Protein AF-A0A8E2EU71-F1 (afdb_monomer)

Mean predicted aligned error: 13.64 Å

pLDDT: mean 73.5, std 21.21, range [31.06, 97.75]

Foldseek 3Di:
DAPDPVLVVWDFDDPVPQFFWKKKKKDFCVVVLLVVLQCVLCVVFPKDDVPDPVVLPPPPDQFRIKIKIKRQLRTPVRWIKIKIDTGDVLVCVQVVCLLPDAARDDDIDMDTDPPDDPCRSCPPVDGIDIDTQGCPPPVNSNVVNVSNNRVNNSVNIHTPNDPDDPPPPPDPPPPPDPDDDDDDDDDDDDDDDDDDDDDDDDDD

Secondary structure (DSSP, 8-state):
-----HHHH-PBPPTTT--SPEEEEEEE-GGGHHHHHHHHGGGTS-EE-SS-GGGTT--SSSTTEEEEEEETT-BTT--EEEEEEESHHHHHHHHHTTTSSS---SS-EEEEESS--HHHHHTT--SSEEEEE-TTGGGGHHHHHHHHHHHHHHHTPEE---------------------------------------------

Nearest PDB structures (foldseek):
  9ij3-assembly1_A  TM=5.161E-01  e=8.025E+00  Mus musculus
  2wve-assembly1_B  TM=2.106E-01  e=2.391E+00  Helicobacter pylori 26695
  3aqo-assembly2_B  TM=1.587E-01  e=1.387E+00  Thermus thermophilus HB8
  3qk2-assembly1_A  TM=1.891E-01  e=4.380E+00  Betapolyomavirus macacae

Organism: NCBI:txid574774

Solvent-accessible surface area (backbone atoms only — not comparable to full-atom values): 12830 Å² total; per-residue (Å²): 128,82,84,63,60,63,70,81,70,57,43,69,51,54,72,89,77,58,79,66,54,33,38,40,37,42,35,67,44,74,89,41,52,54,61,49,55,59,52,54,54,39,78,81,44,61,62,47,53,88,79,50,68,77,66,79,64,54,78,77,86,57,47,44,39,34,35,37,42,37,32,63,47,38,23,73,86,50,41,25,34,36,39,39,30,58,21,63,71,50,43,49,55,43,60,73,34,33,80,46,96,61,50,56,79,75,76,63,50,71,41,68,35,85,90,46,55,72,64,67,57,54,61,85,73,83,88,55,50,78,42,75,39,38,61,77,47,83,83,15,44,46,33,51,27,52,52,46,20,51,52,52,51,56,74,63,58,39,70,61,70,83,75,74,76,74,79,74,85,72,76,82,79,77,76,87,74,95,80,76,90,77,78,88,76,90,86,89,90,78,88,81,89,79,89,82,90,83,89,81,85,88,83,133

Sequence (204 aa):
MPLMDLRAKLTPKEYKAFNEDIIFYSGADERFLLSYKMLSEFSTFRLLHPDRLSELADINDHGRQIVVLYLSKFFTDDTGFAVLVKGASNIAALTRNAYGTRPYKGKSFCTPCLNQDEHDLFEGERSDVLDYVCKSELGGARHKYFFETAVAAWSRVEVEESSSVERDEGNMDIDRDWGGTRRTKDILATENDQDATGGIVYES

Radius of gyration: 25.12 Å; Cα contacts (8 Å, |Δi|>4): 270; chains: 1; bounding box: 79×61×56 Å

Structure (mmCIF, N/CA/C/O backbone):
data_AF-A0A8E2EU71-F1
#
_entry.id   AF-A0A8E2EU71-F1
#
loop_
_atom_site.group_PDB
_atom_site.id
_atom_site.type_symbol
_atom_site.label_atom_id
_atom_site.label_alt_id
_atom_site.label_comp_id
_atom_site.label_asym_id
_atom_site.label_entity_id
_atom_site.label_seq_id
_atom_site.pdbx_PDB_ins_code
_atom_site.Cartn_x
_atom_site.Cartn_y
_atom_site.Cartn_z
_atom_site.occupancy
_atom_site.B_iso_or_equiv
_atom_site.auth_seq_id
_atom_site.auth_comp_id
_atom_site.auth_asym_id
_atom_site.auth_atom_id
_atom_site.pdbx_PDB_model_num
ATOM 1 N N . MET A 1 1 ? -16.426 9.954 -17.790 1.00 48.06 1 MET A N 1
ATOM 2 C CA . MET A 1 1 ? -16.636 10.788 -16.586 1.00 48.06 1 MET A CA 1
ATOM 3 C C . MET A 1 1 ? -15.579 11.877 -16.583 1.00 48.06 1 MET A C 1
ATOM 5 O O . MET A 1 1 ? -14.459 11.555 -16.959 1.00 48.06 1 MET A O 1
ATOM 9 N N . PRO A 1 2 ? -15.887 13.126 -16.198 1.00 48.31 2 PRO A N 1
ATOM 10 C CA . PRO A 1 2 ? -14.833 14.089 -15.898 1.00 48.31 2 PRO A CA 1
ATOM 11 C C . PRO A 1 2 ? -13.947 13.510 -14.786 1.00 48.31 2 PRO A C 1
ATOM 13 O O . PRO A 1 2 ? -14.479 12.924 -13.837 1.00 48.31 2 PRO A O 1
ATOM 16 N N . LEU A 1 3 ? -12.625 13.650 -14.929 1.00 51.78 3 LEU A N 1
ATOM 17 C CA . LEU A 1 3 ? -11.612 13.385 -13.901 1.00 51.78 3 LEU A CA 1
ATOM 18 C C . LEU A 1 3 ? -11.827 14.365 -12.733 1.00 51.78 3 LEU A C 1
ATOM 20 O O . LEU A 1 3 ? -11.062 15.291 -12.512 1.00 51.78 3 LEU A O 1
ATOM 24 N N . MET A 1 4 ? -12.949 14.224 -12.028 1.00 53.16 4 MET A N 1
ATOM 25 C CA . MET A 1 4 ? -13.148 14.863 -10.738 1.00 53.16 4 MET A CA 1
ATOM 26 C C . MET A 1 4 ? -12.120 14.270 -9.793 1.00 53.16 4 MET A C 1
ATOM 28 O O . MET A 1 4 ? -12.091 13.047 -9.653 1.00 53.16 4 MET A O 1
ATOM 32 N N . ASP A 1 5 ? -11.330 15.158 -9.194 1.00 68.56 5 ASP A N 1
ATOM 33 C CA . ASP A 1 5 ? -10.276 14.923 -8.213 1.00 68.56 5 ASP A CA 1
ATOM 34 C C . ASP A 1 5 ? -10.442 13.582 -7.473 1.00 68.56 5 ASP A C 1
ATOM 36 O O . ASP A 1 5 ? -11.199 13.451 -6.506 1.00 68.56 5 ASP A O 1
ATOM 40 N N . LEU A 1 6 ? -9.770 12.545 -7.988 1.00 71.62 6 LEU A N 1
ATOM 41 C CA . LEU A 1 6 ? -9.811 11.190 -7.432 1.00 71.62 6 LEU A CA 1
ATOM 42 C C . LEU A 1 6 ? -9.357 11.208 -5.966 1.00 71.62 6 LEU A C 1
ATOM 44 O O . LEU A 1 6 ? -9.864 10.444 -5.146 1.00 71.62 6 LEU A O 1
ATOM 48 N N . ARG A 1 7 ? -8.463 12.141 -5.621 1.00 72.62 7 ARG A N 1
ATOM 49 C CA . ARG A 1 7 ? -7.963 12.352 -4.265 1.00 72.62 7 ARG A CA 1
ATOM 50 C C . ARG A 1 7 ? -9.035 12.920 -3.339 1.00 72.62 7 ARG A C 1
ATOM 52 O O . ARG A 1 7 ? -9.066 12.548 -2.171 1.00 72.62 7 ARG A O 1
ATOM 59 N N . ALA A 1 8 ? -9.937 13.759 -3.848 1.00 75.44 8 ALA A N 1
ATOM 60 C CA . ALA A 1 8 ? -11.086 14.243 -3.083 1.00 75.44 8 ALA A CA 1
ATOM 61 C C . ALA A 1 8 ? -12.139 13.150 -2.832 1.00 75.44 8 ALA A C 1
ATOM 63 O O . ALA A 1 8 ? -12.879 13.228 -1.853 1.00 75.44 8 ALA A O 1
ATOM 64 N N . LYS A 1 9 ? -12.222 12.132 -3.700 1.00 83.75 9 LYS A N 1
ATOM 65 C CA . LYS A 1 9 ? -13.178 11.020 -3.554 1.00 83.75 9 LYS A CA 1
ATOM 66 C C . LYS A 1 9 ? -12.646 9.888 -2.678 1.00 83.75 9 LYS A C 1
ATOM 68 O O . LYS A 1 9 ? -13.385 9.359 -1.853 1.00 83.75 9 LYS A O 1
ATOM 73 N N . LEU A 1 10 ? -11.374 9.532 -2.842 1.00 90.31 10 LEU A N 1
ATOM 74 C CA . LEU A 1 10 ? -10.749 8.411 -2.148 1.00 90.31 10 LEU A CA 1
ATOM 75 C C . LEU A 1 10 ? -10.038 8.884 -0.878 1.00 90.31 10 LEU A C 1
ATOM 77 O O . LEU A 1 10 ? -8.859 9.250 -0.874 1.00 90.31 10 LEU A O 1
ATOM 81 N N . THR A 1 11 ? -10.778 8.852 0.229 1.00 94.44 11 THR A N 1
ATOM 82 C CA . THR A 1 11 ? -10.244 9.131 1.566 1.00 94.44 11 THR A CA 1
ATOM 83 C C . THR A 1 11 ? -9.921 7.813 2.272 1.00 94.44 11 THR A C 1
ATOM 85 O O . THR A 1 11 ? -10.815 6.974 2.404 1.00 94.44 11 THR A O 1
ATOM 88 N N . PRO A 1 12 ? -8.670 7.574 2.713 1.00 96.94 12 PRO A N 1
ATOM 89 C CA . PRO A 1 12 ? -8.352 6.402 3.521 1.00 96.94 12 PRO A CA 1
ATOM 90 C C . PRO A 1 12 ? -9.193 6.373 4.796 1.00 96.94 12 PRO A C 1
ATOM 92 O O . PRO A 1 12 ? -9.423 7.415 5.415 1.00 96.94 12 PRO A O 1
ATOM 95 N N . LYS A 1 13 ? -9.615 5.184 5.228 1.00 97.75 13 LYS A N 1
ATOM 96 C CA . LYS A 1 13 ? -10.247 5.018 6.543 1.00 97.75 13 LYS A CA 1
ATOM 97 C C . LYS A 1 13 ? -9.294 5.448 7.662 1.00 97.75 13 LYS A C 1
ATOM 99 O O . LYS A 1 13 ? -8.080 5.528 7.496 1.00 97.75 13 LYS A O 1
ATOM 104 N N . GLU A 1 14 ? -9.827 5.674 8.855 1.00 97.50 14 GLU A N 1
ATOM 105 C CA . GLU A 1 14 ? -8.980 5.726 10.044 1.00 97.50 14 GLU A CA 1
ATOM 106 C C . GLU A 1 14 ? -8.537 4.314 10.446 1.00 97.50 14 GLU A C 1
ATOM 108 O O . GLU A 1 14 ? -9.318 3.365 10.364 1.00 97.50 14 GLU A O 1
ATOM 113 N N . TYR A 1 15 ? -7.328 4.172 11.001 1.00 96.62 15 TYR A N 1
ATOM 114 C CA . TYR A 1 15 ? -6.815 2.868 11.451 1.00 96.62 15 TYR A CA 1
ATOM 115 C C . TYR A 1 15 ? -7.754 2.144 12.434 1.00 96.62 15 TYR A C 1
ATOM 117 O O . TYR A 1 15 ? -7.861 0.918 12.443 1.00 96.62 15 TYR A O 1
ATOM 125 N N . LYS A 1 16 ? -8.465 2.897 13.284 1.00 96.12 16 LYS A N 1
ATOM 126 C CA . LYS A 1 16 ? -9.435 2.319 14.225 1.00 96.12 16 LYS A CA 1
ATOM 127 C C . LYS A 1 16 ? -10.599 1.633 13.506 1.00 96.12 16 LYS A C 1
ATOM 129 O O . LYS A 1 16 ? -11.065 0.611 14.001 1.00 96.12 16 LYS A O 1
ATOM 134 N N . ALA A 1 17 ? -11.023 2.175 12.366 1.00 96.56 17 ALA A N 1
ATOM 135 C CA . ALA A 1 17 ? -12.107 1.650 11.543 1.00 96.56 17 ALA A CA 1
ATOM 136 C C . ALA A 1 17 ? -11.642 0.557 10.562 1.00 96.56 17 ALA A C 1
ATOM 138 O O . ALA A 1 17 ? -12.463 -0.226 10.094 1.00 96.56 17 ALA A O 1
ATOM 139 N N . PHE A 1 18 ? -10.342 0.481 10.268 1.00 96.81 18 PHE A N 1
ATOM 140 C CA . PHE A 1 18 ? -9.764 -0.558 9.419 1.00 96.81 18 PHE A CA 1
ATOM 141 C C . PHE A 1 18 ? -9.539 -1.860 10.211 1.00 96.81 18 PHE A C 1
ATOM 143 O O . PHE A 1 18 ? -8.753 -1.890 11.166 1.00 96.81 18 PHE A O 1
ATOM 150 N N . ASN A 1 19 ? -10.263 -2.920 9.841 1.00 95.50 19 ASN A N 1
ATOM 151 C CA . ASN A 1 19 ? -10.246 -4.231 10.510 1.00 95.50 19 ASN A CA 1
ATOM 152 C C . ASN A 1 19 ? -9.958 -5.402 9.560 1.00 95.50 19 ASN A C 1
ATOM 154 O O . ASN A 1 19 ? -9.968 -6.540 10.017 1.00 95.50 19 ASN A O 1
ATOM 158 N N . GLU A 1 20 ? -9.750 -5.127 8.276 1.00 96.62 20 GLU A N 1
ATOM 159 C CA . GLU A 1 20 ? -9.427 -6.155 7.289 1.00 96.62 20 GLU A CA 1
ATOM 160 C C . GLU A 1 20 ? -7.976 -6.609 7.472 1.00 96.62 20 GLU A C 1
ATOM 162 O O . GLU A 1 20 ? -7.131 -5.827 7.918 1.00 96.62 20 GLU A O 1
ATOM 167 N N . ASP A 1 21 ? -7.680 -7.856 7.116 1.00 96.69 21 ASP A N 1
ATOM 168 C CA . ASP A 1 21 ? -6.301 -8.333 7.099 1.00 96.69 21 ASP A CA 1
ATOM 169 C C . ASP A 1 21 ? -5.521 -7.658 5.965 1.00 96.69 21 ASP A C 1
ATOM 171 O O . ASP A 1 21 ? -6.053 -7.380 4.887 1.00 96.69 21 ASP A O 1
ATOM 175 N N . ILE A 1 22 ? -4.238 -7.387 6.211 1.00 96.94 22 ILE A N 1
ATOM 176 C CA . ILE A 1 22 ? -3.348 -6.848 5.181 1.00 96.94 22 ILE A CA 1
ATOM 177 C C . ILE A 1 22 ? -2.600 -8.007 4.554 1.00 96.94 22 ILE A C 1
ATOM 179 O O . ILE A 1 22 ? -1.869 -8.725 5.236 1.00 96.94 22 ILE A O 1
ATOM 183 N N . ILE A 1 23 ? -2.731 -8.142 3.245 1.00 95.25 23 ILE A N 1
ATOM 184 C CA . ILE A 1 23 ? -1.994 -9.146 2.496 1.00 95.25 23 ILE A CA 1
ATOM 185 C C . ILE A 1 23 ? -0.589 -8.623 2.272 1.00 95.25 23 ILE A C 1
ATOM 187 O O . ILE A 1 23 ? -0.385 -7.547 1.710 1.00 95.25 23 ILE A O 1
ATOM 191 N N . PHE A 1 24 ? 0.376 -9.399 2.733 1.00 94.56 24 PHE A N 1
ATOM 192 C CA . PHE A 1 24 ? 1.788 -9.182 2.522 1.00 94.56 24 PHE A CA 1
ATOM 193 C C . PHE A 1 24 ? 2.282 -10.263 1.568 1.00 94.56 24 PHE A C 1
ATOM 195 O O . PHE A 1 24 ? 2.512 -11.405 1.957 1.00 94.56 24 PHE A O 1
ATOM 202 N N . TYR A 1 25 ? 2.446 -9.894 0.309 1.00 93.19 25 TYR A N 1
ATOM 203 C CA . TYR A 1 25 ? 3.083 -10.736 -0.688 1.00 93.19 25 TYR A CA 1
ATOM 204 C C . TYR A 1 25 ? 4.564 -10.367 -0.774 1.00 93.19 25 TYR A C 1
ATOM 206 O O . TYR A 1 25 ? 4.904 -9.191 -0.895 1.00 93.19 25 TYR A O 1
ATOM 214 N N . SER A 1 26 ? 5.453 -11.355 -0.725 1.00 91.25 26 SER A N 1
ATOM 215 C CA . SER A 1 26 ? 6.886 -11.189 -0.973 1.00 91.25 26 SER A CA 1
ATOM 216 C C . SER A 1 26 ? 7.345 -12.246 -1.958 1.00 91.25 26 SER A C 1
ATOM 218 O O . SER A 1 26 ? 7.316 -13.438 -1.649 1.00 91.25 26 SER A O 1
ATOM 220 N N . GLY A 1 27 ? 7.836 -11.799 -3.105 1.00 89.19 27 GLY A N 1
ATOM 221 C CA . GLY A 1 27 ? 8.061 -12.682 -4.234 1.00 89.19 27 GLY A CA 1
ATOM 222 C C . GLY A 1 27 ? 8.988 -12.113 -5.287 1.00 89.19 27 GLY A C 1
ATOM 223 O O . GLY A 1 27 ? 9.533 -11.013 -5.137 1.00 89.19 27 GLY A O 1
ATOM 224 N N . ALA A 1 28 ? 9.174 -12.885 -6.348 1.00 84.94 28 ALA A N 1
ATOM 225 C CA . ALA A 1 28 ? 9.821 -12.411 -7.559 1.00 84.94 28 ALA A CA 1
ATOM 226 C C . ALA A 1 28 ? 8.748 -12.070 -8.597 1.00 84.94 28 ALA A C 1
ATOM 228 O O . ALA A 1 28 ? 7.954 -12.927 -8.955 1.00 84.94 28 ALA A O 1
ATOM 229 N N . ASP A 1 29 ? 8.762 -10.847 -9.127 1.00 79.69 29 ASP A N 1
ATOM 230 C CA . ASP A 1 29 ? 7.861 -10.436 -10.210 1.00 79.69 29 ASP A CA 1
ATOM 231 C C . ASP A 1 29 ? 8.367 -10.972 -11.556 1.00 79.69 29 ASP A C 1
ATOM 233 O O . ASP A 1 29 ? 8.919 -10.251 -12.402 1.00 79.69 29 ASP A O 1
ATOM 237 N N . GLU A 1 30 ? 8.295 -12.290 -11.722 1.00 73.50 30 GLU A N 1
ATOM 238 C CA . GLU A 1 30 ? 8.749 -12.943 -12.937 1.00 73.50 30 GLU A CA 1
ATOM 239 C C . GLU A 1 30 ? 7.888 -12.480 -14.115 1.00 73.50 30 GLU A C 1
ATOM 241 O O . GLU A 1 30 ? 6.684 -12.705 -14.169 1.00 73.50 30 GLU A O 1
ATOM 246 N N . ARG A 1 31 ? 8.531 -11.846 -15.107 1.00 74.25 31 ARG A N 1
ATOM 247 C CA . ARG A 1 31 ? 7.873 -11.244 -16.287 1.00 74.25 31 ARG A CA 1
ATOM 248 C C . ARG A 1 31 ? 7.049 -9.987 -15.979 1.00 74.25 31 ARG A C 1
ATOM 250 O O . ARG A 1 31 ? 6.304 -9.549 -16.853 1.00 74.25 31 ARG A O 1
ATOM 257 N N . PHE A 1 32 ? 7.244 -9.383 -14.806 1.00 76.62 32 PHE A N 1
ATOM 258 C CA . PHE A 1 32 ? 6.616 -8.124 -14.398 1.00 76.62 32 PHE A CA 1
ATOM 259 C C . PHE A 1 32 ? 5.079 -8.175 -14.344 1.00 76.62 32 PHE A C 1
ATOM 261 O O . PHE A 1 32 ? 4.436 -7.133 -14.458 1.00 76.62 32 PHE A O 1
ATOM 268 N N . LEU A 1 33 ? 4.471 -9.362 -14.220 1.00 81.38 33 LEU A N 1
ATOM 269 C CA . LEU A 1 33 ? 3.017 -9.534 -14.271 1.00 81.38 33 LEU A CA 1
ATOM 270 C C . LEU A 1 33 ? 2.313 -8.720 -13.186 1.00 81.38 33 LEU A C 1
ATOM 272 O O . LEU A 1 33 ? 1.351 -8.015 -13.496 1.00 81.38 33 LEU A O 1
ATOM 276 N N . LEU A 1 34 ? 2.811 -8.758 -11.950 1.00 82.56 34 LEU A N 1
ATOM 277 C CA . LEU A 1 34 ? 2.184 -8.060 -10.832 1.00 82.56 34 LEU A CA 1
ATOM 278 C C . LEU A 1 34 ? 2.345 -6.546 -10.978 1.00 82.56 34 LEU A C 1
ATOM 280 O O . LEU A 1 34 ? 1.376 -5.796 -10.836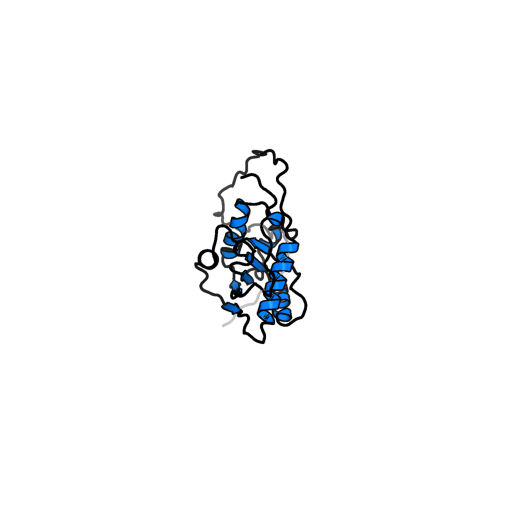 1.00 82.56 34 LEU A O 1
ATOM 284 N N . SER A 1 35 ? 3.541 -6.095 -11.370 1.00 80.81 35 SER A N 1
ATOM 285 C CA . SER A 1 35 ? 3.776 -4.694 -11.727 1.00 80.81 35 SER A CA 1
ATOM 286 C C . SER A 1 35 ? 2.840 -4.235 -12.848 1.00 80.81 35 SER A C 1
ATOM 288 O O . SER A 1 35 ? 2.237 -3.170 -12.735 1.00 80.81 35 SER A O 1
ATOM 290 N N . TYR A 1 36 ? 2.670 -5.026 -13.913 1.00 81.44 36 TYR A N 1
ATOM 291 C CA . TYR A 1 36 ? 1.785 -4.694 -15.032 1.00 81.44 36 TYR A CA 1
ATOM 292 C C . TYR A 1 36 ? 0.317 -4.632 -14.616 1.00 81.44 36 TYR A C 1
ATOM 294 O O . TYR A 1 36 ? -0.374 -3.698 -15.021 1.00 81.44 36 TYR A O 1
ATOM 302 N N . LYS A 1 37 ? -0.161 -5.579 -13.800 1.00 83.75 37 LYS A N 1
ATOM 303 C CA . LYS A 1 37 ? -1.532 -5.566 -13.274 1.00 83.75 37 LYS A CA 1
ATOM 304 C C . LYS A 1 37 ? -1.787 -4.292 -12.472 1.00 83.75 37 LYS A C 1
ATOM 306 O O . LYS A 1 37 ? -2.690 -3.537 -12.824 1.00 83.75 37 LYS A O 1
ATOM 311 N N . MET A 1 38 ? -0.916 -3.958 -11.519 1.00 83.19 38 MET A N 1
ATOM 312 C CA . MET A 1 38 ? -1.071 -2.722 -10.747 1.00 83.19 38 MET A CA 1
ATOM 313 C C . MET A 1 38 ? -0.953 -1.459 -11.616 1.00 83.19 38 MET A C 1
ATOM 315 O O . MET A 1 38 ? -1.651 -0.482 -11.377 1.00 83.19 38 MET A O 1
ATOM 319 N N . LEU A 1 39 ? -0.100 -1.461 -12.645 1.00 78.19 39 LEU A N 1
ATOM 320 C CA . LEU A 1 39 ? 0.006 -0.353 -13.601 1.00 78.19 39 LEU A CA 1
ATOM 321 C C . LEU A 1 39 ? -1.220 -0.216 -14.502 1.00 78.19 39 LEU A C 1
ATOM 323 O O . LEU A 1 39 ? -1.532 0.889 -14.944 1.00 78.19 39 LEU A O 1
ATOM 327 N N . SER A 1 40 ? -1.925 -1.310 -14.782 1.00 76.56 40 SER A N 1
ATOM 328 C CA . SER A 1 40 ? -3.108 -1.283 -15.641 1.00 76.56 40 SER A CA 1
ATOM 329 C C . SER A 1 40 ? -4.242 -0.439 -15.048 1.00 76.56 40 SER A C 1
ATOM 331 O O . SER A 1 40 ? -4.977 0.194 -15.808 1.00 76.56 40 SER A O 1
ATOM 333 N N . GLU A 1 41 ? -4.300 -0.295 -13.720 1.00 73.69 41 GLU A N 1
ATOM 334 C CA . GLU A 1 41 ? -5.227 0.615 -13.029 1.00 73.69 41 GLU A CA 1
ATOM 335 C C . GLU A 1 41 ? -5.063 2.083 -13.492 1.00 73.69 41 GLU A C 1
ATOM 337 O O . GLU A 1 41 ? -6.030 2.846 -13.559 1.00 73.69 41 GLU A O 1
ATOM 342 N N . PHE A 1 42 ? -3.863 2.467 -13.945 1.00 65.44 42 PHE A N 1
ATOM 343 C CA . PHE A 1 42 ? -3.510 3.824 -14.386 1.00 65.44 42 PHE A CA 1
ATOM 344 C C . PHE A 1 42 ? -3.900 4.105 -15.833 1.00 65.44 42 PHE A C 1
ATOM 346 O O . PHE A 1 42 ? -3.923 5.261 -16.255 1.00 65.44 42 PHE A O 1
ATOM 353 N N . SER A 1 43 ? -4.257 3.076 -16.609 1.00 59.78 43 SER A N 1
ATOM 354 C CA . SER A 1 43 ? -4.896 3.309 -17.910 1.00 59.78 43 SER A CA 1
ATOM 355 C C . SER A 1 43 ? -6.210 4.089 -17.752 1.00 59.78 43 SER A C 1
ATOM 357 O O . SER A 1 43 ? -6.617 4.813 -18.661 1.00 59.78 43 SER A O 1
ATOM 359 N N . THR A 1 44 ? -6.817 4.015 -16.561 1.00 56.84 44 THR A N 1
ATOM 360 C CA . THR A 1 44 ? -8.030 4.745 -16.190 1.00 56.84 44 THR A CA 1
ATOM 361 C C . THR A 1 44 ? -7.726 6.143 -15.623 1.00 56.84 44 THR A C 1
ATOM 363 O O . THR A 1 44 ? -8.521 7.063 -15.821 1.00 56.84 44 THR A O 1
ATOM 366 N N . PHE A 1 45 ? -6.572 6.340 -14.964 1.00 60.25 45 PHE A N 1
ATOM 367 C CA . PHE A 1 45 ? -6.164 7.603 -14.328 1.00 60.25 45 PHE A CA 1
ATOM 368 C C . PHE A 1 45 ? -4.645 7.818 -14.408 1.00 60.25 45 PHE A C 1
ATOM 370 O O . PHE A 1 45 ? -3.868 6.998 -13.924 1.00 60.25 45 PHE A O 1
ATOM 377 N N . ARG A 1 46 ? -4.199 8.966 -14.935 1.00 56.25 46 ARG A N 1
ATOM 378 C CA . ARG A 1 46 ? -2.779 9.341 -14.886 1.00 56.25 46 ARG A CA 1
ATOM 379 C C . ARG A 1 46 ? -2.415 9.817 -13.481 1.00 56.25 46 ARG A C 1
ATOM 381 O O . ARG A 1 46 ? -2.537 10.994 -13.152 1.00 56.25 46 ARG A O 1
ATOM 388 N N . LEU A 1 47 ? -1.985 8.892 -12.634 1.00 59.69 47 LEU A N 1
ATOM 389 C CA . LEU A 1 47 ? -1.301 9.256 -11.400 1.00 59.69 47 LEU A CA 1
ATOM 390 C C . LEU A 1 47 ? 0.171 9.532 -11.735 1.00 59.69 47 LEU A C 1
ATOM 392 O O . LEU A 1 47 ? 0.856 8.724 -12.369 1.00 59.69 47 LEU A O 1
ATOM 396 N N . LEU A 1 48 ? 0.655 10.688 -11.309 1.00 57.94 48 LEU A N 1
ATOM 397 C CA . LEU A 1 48 ? 2.057 11.052 -11.363 1.00 57.94 48 LEU A CA 1
ATOM 398 C C . LEU A 1 48 ? 2.721 10.465 -10.118 1.00 57.94 48 LEU A C 1
ATOM 400 O O . LEU A 1 48 ? 2.594 10.981 -9.007 1.00 57.94 48 LEU A O 1
ATOM 404 N N . HIS A 1 49 ? 3.433 9.354 -10.296 1.00 59.97 49 HIS A N 1
ATOM 405 C CA . HIS A 1 49 ? 4.403 8.939 -9.294 1.00 59.97 49 HIS A CA 1
ATOM 406 C C . HIS A 1 49 ? 5.678 9.767 -9.477 1.00 59.97 49 HIS A C 1
ATOM 408 O O . HIS A 1 49 ? 6.265 9.725 -10.564 1.00 59.97 49 HIS A O 1
ATOM 414 N N . PRO A 1 50 ? 6.134 10.496 -8.441 1.00 49.97 50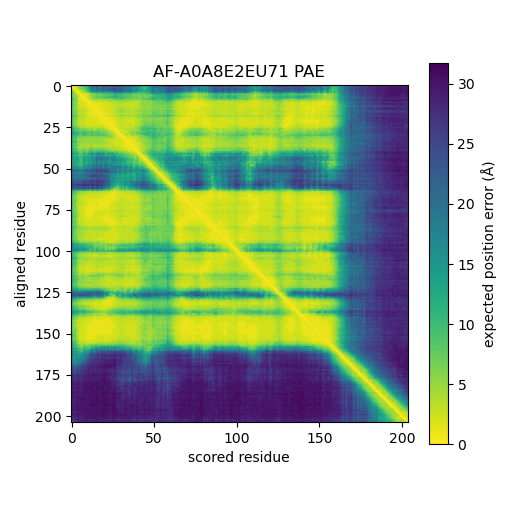 PRO A N 1
ATOM 415 C CA . PRO A 1 50 ? 7.393 11.237 -8.513 1.00 49.97 50 PRO A CA 1
ATOM 416 C C . PRO A 1 50 ? 8.588 10.306 -8.795 1.00 49.97 50 PRO A C 1
ATOM 418 O O . PRO A 1 50 ? 9.534 10.700 -9.475 1.00 49.97 50 PRO A O 1
ATOM 421 N N . ASP A 1 51 ? 8.498 9.042 -8.373 1.00 53.44 51 ASP A N 1
ATOM 422 C CA . ASP A 1 51 ? 9.428 7.968 -8.722 1.00 53.44 51 ASP A CA 1
ATOM 423 C C . ASP A 1 51 ? 8.967 7.293 -10.031 1.00 53.44 51 ASP A C 1
ATOM 425 O O . ASP A 1 51 ? 8.277 6.272 -10.028 1.00 53.44 51 ASP A O 1
ATOM 429 N N . ARG A 1 52 ? 9.263 7.925 -11.173 1.00 54.00 52 ARG A N 1
ATOM 430 C CA . ARG A 1 52 ? 8.798 7.481 -12.498 1.00 54.00 52 ARG A CA 1
ATOM 431 C C . ARG A 1 52 ? 9.147 6.014 -12.800 1.00 54.00 52 ARG A C 1
ATOM 433 O O . ARG A 1 52 ? 10.262 5.545 -12.584 1.00 54.00 52 ARG A O 1
ATOM 440 N N . LEU A 1 53 ? 8.194 5.361 -13.464 1.00 49.94 53 LEU A N 1
ATOM 441 C CA . LEU A 1 53 ? 8.227 4.048 -14.130 1.00 49.94 53 LEU A CA 1
ATOM 442 C C . LEU A 1 53 ? 9.540 3.633 -14.818 1.00 49.94 53 LEU A C 1
ATOM 444 O O . LEU A 1 53 ? 9.810 2.440 -14.928 1.00 49.94 53 LEU A O 1
ATOM 448 N N . SER A 1 54 ? 10.374 4.579 -15.255 1.00 50.03 54 SER A N 1
ATOM 449 C CA . SER A 1 54 ? 11.688 4.302 -15.847 1.00 50.03 54 SER A CA 1
ATOM 450 C C . SER A 1 54 ? 12.637 3.539 -14.912 1.00 50.03 54 SER A C 1
ATOM 452 O O . SER A 1 54 ? 13.512 2.834 -15.399 1.00 50.03 54 SER A O 1
ATOM 454 N N . GLU A 1 55 ? 12.449 3.612 -13.589 1.00 51.12 55 GLU A N 1
ATOM 455 C CA . GLU A 1 55 ? 13.228 2.825 -12.616 1.00 51.12 55 GLU A CA 1
ATOM 456 C C . GLU A 1 55 ? 12.629 1.426 -12.337 1.00 51.12 55 GLU A C 1
ATOM 458 O O . GLU A 1 55 ? 13.326 0.508 -11.893 1.00 51.12 55 GLU A O 1
ATOM 463 N N . LEU A 1 56 ? 11.346 1.196 -12.654 1.00 51.06 56 LEU A N 1
ATOM 464 C CA . LEU A 1 56 ? 10.760 -0.153 -12.633 1.00 51.06 56 LEU A CA 1
ATOM 465 C C . LEU A 1 56 ? 11.321 -1.029 -13.765 1.00 51.06 56 LEU A C 1
ATOM 467 O O . LEU A 1 56 ? 11.308 -2.252 -13.640 1.00 51.06 56 LEU A O 1
ATOM 471 N N . ALA A 1 57 ? 11.889 -0.419 -14.806 1.00 48.09 57 ALA A N 1
ATOM 472 C CA . ALA A 1 57 ? 12.543 -1.095 -15.921 1.00 48.09 57 ALA A CA 1
ATOM 473 C C . ALA A 1 57 ? 14.032 -1.408 -15.681 1.00 48.09 57 ALA A C 1
ATOM 475 O O . ALA A 1 57 ? 14.712 -1.802 -16.622 1.00 48.09 57 ALA A O 1
ATOM 476 N N . ASP A 1 58 ? 14.565 -1.234 -14.465 1.00 51.44 58 ASP A N 1
ATOM 477 C CA . ASP A 1 58 ? 15.973 -1.553 -14.206 1.00 51.44 58 ASP A CA 1
ATOM 478 C C . ASP A 1 58 ? 16.206 -3.075 -14.346 1.00 51.44 58 ASP A C 1
ATOM 480 O O . ASP A 1 58 ? 15.754 -3.879 -13.521 1.00 51.44 58 ASP A O 1
ATOM 484 N N . ILE A 1 59 ? 16.825 -3.449 -15.473 1.00 48.84 59 ILE A N 1
ATOM 485 C CA . ILE A 1 59 ? 16.975 -4.810 -16.027 1.00 48.84 59 ILE A CA 1
ATOM 486 C C . ILE A 1 59 ? 18.085 -5.607 -15.319 1.00 48.84 59 ILE A C 1
ATOM 488 O O . ILE A 1 59 ? 18.134 -6.832 -15.438 1.00 48.84 59 ILE A O 1
ATOM 492 N N . ASN A 1 60 ? 18.942 -4.953 -14.528 1.00 49.75 60 ASN A N 1
ATOM 493 C CA . ASN A 1 60 ? 20.051 -5.611 -13.836 1.00 49.75 60 ASN A CA 1
ATOM 494 C C . ASN A 1 60 ? 19.594 -6.328 -12.545 1.00 49.75 60 ASN A C 1
ATOM 496 O O . ASN A 1 60 ? 19.691 -5.825 -11.428 1.00 49.75 60 ASN A O 1
ATOM 500 N N . ASP A 1 61 ? 19.055 -7.529 -12.758 1.00 47.66 61 ASP A N 1
ATOM 501 C CA . ASP A 1 61 ? 19.237 -8.810 -12.044 1.00 47.66 61 ASP A CA 1
ATOM 502 C C . ASP A 1 61 ? 18.984 -8.955 -10.524 1.00 47.66 61 ASP A C 1
ATOM 504 O O . ASP A 1 61 ? 18.865 -10.074 -10.028 1.00 47.66 61 ASP A O 1
ATOM 508 N N . HIS A 1 62 ? 18.789 -7.879 -9.759 1.00 49.00 62 HIS A N 1
ATOM 509 C CA . HIS A 1 62 ? 18.342 -7.936 -8.348 1.00 49.00 62 HIS A CA 1
ATOM 510 C C . HIS A 1 62 ? 17.029 -7.178 -8.096 1.00 49.00 62 HIS A C 1
ATOM 512 O O . HIS A 1 62 ? 16.499 -7.170 -6.984 1.00 49.00 62 HIS A O 1
ATOM 518 N N . GLY A 1 63 ? 16.471 -6.566 -9.144 1.00 55.53 63 GLY A N 1
ATOM 519 C CA . GLY A 1 63 ? 15.220 -5.813 -9.093 1.00 55.53 63 GLY A CA 1
ATOM 520 C C . GLY A 1 63 ? 13.950 -6.666 -9.136 1.00 55.53 63 GLY A C 1
ATOM 521 O O . GLY A 1 63 ? 12.875 -6.117 -8.954 1.00 55.53 63 GLY A O 1
ATOM 522 N N . ARG A 1 64 ? 14.024 -7.982 -9.371 1.00 72.44 64 ARG A N 1
ATOM 523 C CA . ARG A 1 64 ? 12.809 -8.815 -9.477 1.00 72.44 64 ARG A CA 1
ATOM 524 C C . ARG A 1 64 ? 12.128 -9.053 -8.139 1.00 72.44 64 ARG A C 1
ATOM 526 O O . ARG A 1 64 ? 10.936 -9.323 -8.125 1.00 72.44 64 ARG A O 1
ATOM 533 N N . GLN A 1 65 ? 12.864 -8.949 -7.033 1.00 85.56 65 GLN A N 1
ATOM 534 C CA . GLN A 1 65 ? 12.255 -9.099 -5.724 1.00 85.56 65 GLN A CA 1
ATOM 535 C C . GLN A 1 65 ? 11.348 -7.903 -5.442 1.00 85.56 65 GLN A C 1
ATOM 537 O O . GLN A 1 65 ? 11.790 -6.745 -5.465 1.00 85.56 65 GLN A O 1
ATOM 542 N N . ILE A 1 66 ? 10.095 -8.212 -5.148 1.00 88.62 66 ILE A N 1
ATOM 543 C CA . ILE A 1 66 ? 9.066 -7.250 -4.801 1.00 88.62 66 ILE A CA 1
ATOM 544 C C . ILE A 1 66 ? 8.381 -7.653 -3.501 1.00 88.62 66 ILE A C 1
ATOM 546 O O . ILE A 1 66 ? 8.338 -8.822 -3.116 1.00 88.62 66 ILE A O 1
ATOM 550 N N . VAL A 1 67 ? 7.832 -6.651 -2.832 1.00 92.69 67 VAL A N 1
ATOM 551 C CA . VAL A 1 67 ? 6.808 -6.824 -1.811 1.00 92.69 67 VAL A CA 1
ATOM 552 C C . VAL A 1 67 ? 5.572 -6.072 -2.261 1.00 92.69 67 VAL A C 1
ATOM 554 O O . VAL A 1 67 ? 5.686 -4.915 -2.665 1.00 92.69 67 VAL A O 1
ATOM 557 N N . VAL A 1 68 ? 4.407 -6.702 -2.155 1.00 92.94 68 VAL A N 1
ATOM 558 C CA . VAL A 1 68 ? 3.117 -6.040 -2.341 1.00 92.94 68 VAL A CA 1
ATOM 559 C C . VAL A 1 68 ? 2.339 -6.092 -1.039 1.00 92.94 68 VAL A C 1
ATOM 561 O O . VAL A 1 68 ? 2.137 -7.155 -0.459 1.00 92.94 68 VAL A O 1
ATOM 564 N N . LEU A 1 69 ? 1.923 -4.918 -0.578 1.00 95.88 69 LEU A N 1
ATOM 565 C CA . LEU A 1 69 ? 0.930 -4.764 0.471 1.00 95.88 69 LEU A CA 1
ATOM 566 C C . LEU A 1 69 ? -0.411 -4.541 -0.209 1.00 95.88 69 LEU A C 1
ATOM 568 O O . LEU A 1 69 ? -0.556 -3.544 -0.914 1.00 95.88 69 LEU A O 1
ATOM 572 N N . TYR A 1 70 ? -1.378 -5.421 0.012 1.00 96.12 70 TYR A N 1
ATOM 573 C CA . TYR A 1 70 ? -2.748 -5.214 -0.440 1.00 96.12 70 TYR A CA 1
ATOM 574 C C . TYR A 1 70 ? -3.675 -5.052 0.764 1.00 96.12 70 TYR A C 1
ATOM 576 O O . TYR A 1 70 ? -3.685 -5.867 1.687 1.00 96.12 70 TYR A O 1
ATOM 584 N N . LEU A 1 71 ? -4.419 -3.949 0.764 1.00 97.50 71 LEU A N 1
ATOM 585 C CA . LEU A 1 71 ? -5.346 -3.555 1.812 1.00 97.50 71 LEU A CA 1
ATOM 586 C C . LEU A 1 71 ? -6.746 -3.526 1.203 1.00 97.50 71 LEU A C 1
ATOM 588 O O . LEU A 1 71 ? -7.107 -2.578 0.498 1.00 97.50 71 LEU A O 1
ATOM 592 N N . SER A 1 72 ? -7.537 -4.565 1.467 1.00 96.56 72 SER A N 1
ATOM 593 C CA . SER A 1 72 ? -8.931 -4.602 1.030 1.00 96.56 72 SER A CA 1
ATOM 594 C C . SER A 1 72 ? -9.732 -3.523 1.763 1.00 96.56 72 SER A C 1
ATOM 596 O O . SER A 1 72 ? -9.480 -3.220 2.930 1.00 96.56 72 SER A O 1
ATOM 598 N N . LYS A 1 73 ? -10.679 -2.886 1.068 1.00 96.44 73 LYS A N 1
ATOM 599 C CA . LYS A 1 73 ? -11.545 -1.837 1.634 1.00 96.44 73 LYS A CA 1
ATOM 600 C C . LYS A 1 73 ? -10.799 -0.740 2.401 1.00 96.44 73 LYS A C 1
ATOM 602 O O . LYS A 1 73 ? -11.251 -0.289 3.458 1.00 96.44 73 LYS A O 1
ATOM 607 N N . PHE A 1 74 ? -9.646 -0.326 1.887 1.00 97.25 74 PHE A N 1
ATOM 608 C CA . PHE A 1 74 ? -8.782 0.681 2.494 1.00 97.25 74 PHE A CA 1
ATOM 609 C C . PHE A 1 74 ? -9.437 2.067 2.560 1.00 97.25 74 PHE A C 1
ATOM 611 O O . PHE A 1 74 ? -9.305 2.778 3.562 1.00 97.25 74 PHE A O 1
ATOM 618 N N . PHE A 1 75 ? -10.159 2.444 1.508 1.00 96.88 75 PHE A N 1
ATOM 619 C CA . PHE A 1 75 ? -10.838 3.732 1.408 1.00 96.88 75 PHE A CA 1
ATOM 620 C C . PHE A 1 75 ? -12.238 3.700 2.032 1.00 96.88 75 PHE A C 1
ATOM 622 O O . PHE A 1 75 ? -12.807 2.640 2.294 1.00 96.88 75 PHE A O 1
ATOM 629 N N . THR A 1 76 ? -12.801 4.878 2.309 1.00 96.38 76 THR A N 1
ATOM 630 C CA . THR A 1 76 ? -14.136 5.040 2.917 1.00 96.38 76 THR A CA 1
ATOM 631 C C . THR A 1 76 ? -15.282 4.494 2.069 1.00 96.38 76 THR A C 1
ATOM 633 O O . THR A 1 76 ? -16.348 4.229 2.613 1.00 96.38 76 THR A O 1
ATOM 636 N N . ASP A 1 77 ? -15.075 4.340 0.764 1.00 94.81 77 ASP A N 1
ATOM 637 C CA . ASP A 1 77 ? -16.014 3.742 -0.190 1.00 94.81 77 ASP A CA 1
ATOM 638 C C . ASP A 1 77 ? -15.785 2.233 -0.393 1.00 94.81 77 ASP A C 1
ATOM 640 O O . ASP A 1 77 ? -16.330 1.649 -1.323 1.00 94.81 77 ASP A O 1
ATOM 644 N N . ASP A 1 78 ? -14.974 1.613 0.468 1.00 95.31 78 ASP A N 1
ATOM 645 C CA . ASP A 1 78 ? -14.566 0.209 0.401 1.00 95.31 78 ASP A CA 1
ATOM 646 C C . ASP A 1 78 ? -13.691 -0.163 -0.811 1.00 95.31 78 ASP A C 1
ATOM 648 O O . ASP A 1 78 ? -13.413 -1.344 -1.027 1.00 95.31 78 ASP A O 1
ATOM 652 N N . THR A 1 79 ? -13.145 0.820 -1.534 1.00 94.31 79 THR A N 1
ATOM 653 C CA . THR A 1 79 ? -12.119 0.575 -2.557 1.00 94.31 79 THR A CA 1
ATOM 654 C C . THR A 1 79 ? -10.832 0.022 -1.922 1.00 94.31 79 THR A C 1
ATOM 656 O O . THR A 1 79 ? -10.397 0.472 -0.852 1.00 94.31 79 THR A O 1
ATOM 659 N N . GLY A 1 80 ? -10.213 -0.970 -2.572 1.00 95.00 80 GLY A N 1
ATOM 660 C CA . GLY A 1 80 ? -8.933 -1.556 -2.163 1.00 95.00 80 GLY A CA 1
ATOM 661 C C . GLY A 1 80 ? -7.732 -0.667 -2.497 1.00 95.00 80 GLY A C 1
ATOM 662 O O . GLY A 1 80 ? -7.825 0.275 -3.286 1.00 95.00 80 GLY A O 1
ATOM 663 N N . PHE A 1 81 ? -6.580 -0.960 -1.900 1.00 95.38 81 PHE A N 1
ATOM 664 C CA . PHE A 1 81 ? -5.343 -0.237 -2.181 1.00 95.38 81 PHE A CA 1
ATOM 665 C C . PHE A 1 81 ? -4.137 -1.164 -2.148 1.00 95.38 81 PHE A C 1
ATOM 667 O O . PHE A 1 81 ? -3.984 -1.958 -1.219 1.00 95.38 81 PHE A O 1
ATOM 674 N N . ALA A 1 82 ? -3.259 -1.021 -3.135 1.00 93.94 82 ALA A N 1
ATOM 675 C CA . ALA A 1 82 ? -2.046 -1.810 -3.255 1.00 93.94 82 ALA A CA 1
ATOM 676 C C . ALA A 1 82 ? -0.799 -0.920 -3.228 1.00 93.94 82 ALA A C 1
ATOM 678 O O . ALA A 1 82 ? -0.755 0.133 -3.865 1.00 93.94 82 ALA A O 1
ATOM 679 N N . VAL A 1 83 ? 0.237 -1.362 -2.515 1.00 93.75 83 VAL A N 1
ATOM 680 C CA . VAL A 1 83 ? 1.562 -0.730 -2.464 1.00 93.75 83 VAL A CA 1
ATOM 681 C C . VAL A 1 83 ? 2.614 -1.754 -2.855 1.00 93.75 83 VAL A C 1
ATOM 683 O O . VAL A 1 83 ? 2.785 -2.752 -2.167 1.00 93.75 83 VAL A O 1
ATOM 686 N N . LEU A 1 84 ? 3.358 -1.479 -3.919 1.00 91.25 84 LEU A N 1
ATOM 687 C CA . LEU A 1 84 ? 4.474 -2.279 -4.400 1.00 91.25 84 LEU A CA 1
ATOM 688 C C . LEU A 1 84 ? 5.801 -1.621 -4.025 1.00 91.25 84 LEU A C 1
ATOM 690 O O . LEU A 1 84 ? 6.060 -0.451 -4.312 1.00 91.25 84 LEU A O 1
ATOM 694 N N . VAL A 1 85 ? 6.674 -2.403 -3.404 1.00 90.25 85 VAL A N 1
ATOM 695 C CA . VAL A 1 85 ? 8.035 -2.022 -3.039 1.00 90.25 85 VAL A CA 1
ATOM 696 C C . VAL A 1 85 ? 8.999 -2.943 -3.770 1.00 90.25 85 VAL A C 1
ATOM 698 O O . VAL A 1 85 ? 8.959 -4.156 -3.592 1.00 90.25 85 VAL A O 1
ATOM 701 N N . LYS A 1 86 ? 9.882 -2.363 -4.583 1.00 85.88 86 LYS A N 1
ATOM 702 C CA . LYS A 1 86 ? 10.840 -3.101 -5.413 1.00 85.88 86 LYS A CA 1
ATOM 703 C C . LYS A 1 86 ? 12.262 -2.969 -4.872 1.00 85.88 86 LYS A C 1
ATOM 705 O O . LYS A 1 86 ? 12.688 -1.880 -4.474 1.00 85.88 86 LYS A O 1
ATOM 710 N N . GLY A 1 87 ? 13.013 -4.066 -4.939 1.00 84.25 87 GLY A N 1
ATOM 711 C CA . GLY A 1 87 ? 14.450 -4.102 -4.678 1.00 84.25 87 GLY A CA 1
ATOM 712 C C . GLY A 1 87 ? 14.809 -4.389 -3.220 1.00 84.25 87 GLY A C 1
ATOM 713 O O . GLY A 1 87 ? 14.201 -3.874 -2.280 1.00 84.25 87 GLY A O 1
ATOM 714 N N . ALA A 1 88 ? 15.855 -5.195 -3.036 1.00 86.38 88 ALA A N 1
ATOM 715 C CA . ALA A 1 88 ? 16.249 -5.735 -1.736 1.00 86.38 88 ALA A CA 1
ATOM 716 C C . ALA A 1 88 ? 16.509 -4.661 -0.662 1.00 86.38 88 ALA A C 1
ATOM 718 O O . 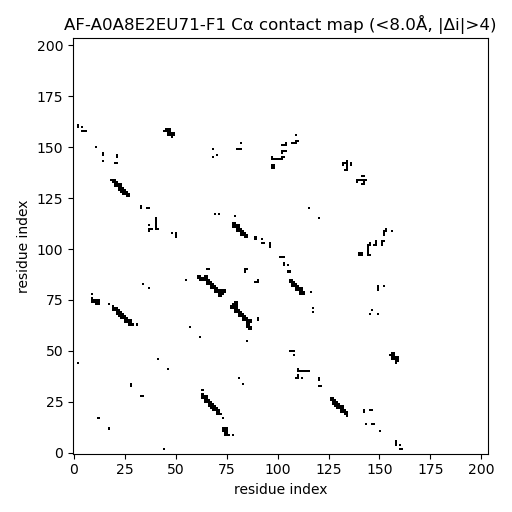ALA A 1 88 ? 16.139 -4.847 0.494 1.00 86.38 88 ALA A O 1
ATOM 719 N N . SER A 1 89 ? 17.104 -3.517 -1.022 1.00 87.12 89 SER A N 1
ATOM 720 C CA . SER A 1 89 ? 17.376 -2.422 -0.077 1.00 87.12 89 SER A CA 1
ATOM 721 C C . SER A 1 89 ? 16.091 -1.789 0.470 1.00 87.12 89 SER A C 1
ATOM 723 O O . SER A 1 89 ? 15.974 -1.559 1.675 1.00 87.12 89 SER A O 1
ATOM 725 N N . ASN A 1 90 ? 15.107 -1.556 -0.400 1.00 88.50 90 ASN A N 1
ATOM 726 C CA . ASN A 1 90 ? 13.805 -1.007 -0.037 1.00 88.50 90 ASN A CA 1
ATOM 727 C C . ASN A 1 90 ? 12.982 -2.012 0.769 1.00 88.50 90 ASN A C 1
ATOM 729 O O . ASN A 1 90 ? 12.417 -1.651 1.800 1.00 88.50 90 ASN A O 1
ATOM 733 N N . ILE A 1 91 ? 12.979 -3.277 0.346 1.00 91.12 91 ILE A N 1
ATOM 734 C CA . ILE A 1 91 ? 12.291 -4.369 1.043 1.00 91.12 91 ILE A CA 1
ATOM 735 C C . ILE A 1 91 ? 12.883 -4.576 2.438 1.00 91.12 91 ILE A C 1
ATOM 737 O O . ILE A 1 91 ? 12.142 -4.676 3.416 1.00 91.12 91 ILE A O 1
ATOM 741 N N . ALA A 1 92 ? 14.210 -4.565 2.573 1.00 90.31 92 ALA A N 1
ATOM 742 C CA . ALA A 1 92 ? 14.872 -4.631 3.872 1.00 90.31 92 ALA A CA 1
ATOM 743 C C . ALA A 1 92 ? 14.510 -3.429 4.761 1.00 90.31 92 ALA A C 1
ATOM 745 O O . ALA A 1 92 ? 14.319 -3.587 5.965 1.00 90.31 92 ALA A O 1
ATOM 746 N N . ALA A 1 93 ? 14.392 -2.226 4.191 1.00 90.88 93 ALA A N 1
ATOM 747 C CA . ALA A 1 93 ? 13.984 -1.034 4.932 1.00 90.88 93 ALA A CA 1
ATOM 748 C C . ALA A 1 93 ? 12.506 -1.069 5.368 1.00 90.88 93 ALA A C 1
ATOM 750 O O . ALA A 1 93 ? 12.197 -0.609 6.469 1.00 90.88 93 ALA A O 1
ATOM 751 N N . LEU A 1 94 ? 11.612 -1.621 4.543 1.00 93.44 94 LEU A N 1
ATOM 752 C CA . LEU A 1 94 ? 10.208 -1.864 4.886 1.00 93.44 94 LEU A CA 1
ATOM 753 C C . LEU A 1 94 ? 10.102 -2.896 6.019 1.00 93.44 94 LEU A C 1
ATOM 755 O O . LEU A 1 94 ? 9.532 -2.631 7.072 1.00 93.44 94 LEU A O 1
ATOM 759 N N . THR A 1 95 ? 10.709 -4.066 5.836 1.00 90.94 95 THR A N 1
ATOM 760 C CA . THR A 1 95 ? 10.583 -5.199 6.769 1.00 90.94 95 THR A CA 1
ATOM 761 C C . THR A 1 95 ? 11.272 -4.953 8.109 1.00 90.94 95 THR A C 1
ATOM 763 O O . THR A 1 95 ? 10.701 -5.265 9.151 1.00 90.94 95 THR A O 1
ATOM 766 N N . ARG A 1 96 ? 12.455 -4.321 8.130 1.00 88.62 96 ARG A N 1
ATOM 767 C CA . ARG A 1 96 ? 13.161 -3.983 9.383 1.00 88.62 96 ARG A CA 1
ATOM 768 C C . ARG A 1 96 ? 12.331 -3.081 10.292 1.00 88.62 96 ARG A C 1
ATOM 770 O O . ARG A 1 96 ? 12.424 -3.178 11.512 1.00 88.62 96 ARG A O 1
ATOM 777 N N . ASN A 1 97 ? 11.539 -2.197 9.696 1.00 84.31 97 ASN A N 1
ATOM 778 C CA . ASN A 1 97 ? 10.720 -1.241 10.423 1.00 84.31 97 ASN A CA 1
ATOM 779 C C . ASN A 1 97 ? 9.293 -1.743 10.656 1.00 84.31 97 ASN A C 1
ATOM 781 O O . ASN A 1 97 ? 8.508 -0.984 11.206 1.00 84.31 97 ASN A O 1
ATOM 785 N N . ALA A 1 98 ? 8.965 -2.996 10.318 1.00 83.69 98 ALA A N 1
ATOM 786 C CA . ALA A 1 98 ? 7.615 -3.543 10.457 1.00 83.69 98 ALA A CA 1
ATOM 787 C C . ALA A 1 98 ? 7.068 -3.512 11.898 1.00 83.69 98 ALA A C 1
ATOM 789 O O . ALA A 1 98 ? 5.861 -3.508 12.106 1.00 83.69 98 ALA A O 1
ATOM 790 N N . TYR A 1 99 ? 7.956 -3.420 12.890 1.00 77.62 99 TYR A N 1
ATOM 791 C CA . TYR A 1 99 ? 7.631 -3.232 14.310 1.00 77.62 99 TYR A CA 1
ATOM 792 C C . TYR A 1 99 ? 8.083 -1.864 14.851 1.00 77.62 99 TYR A C 1
ATOM 794 O O . TYR A 1 99 ? 8.108 -1.625 16.057 1.00 77.62 99 TYR A O 1
ATOM 802 N N . GLY A 1 100 ? 8.512 -0.979 13.955 1.00 76.56 100 GLY A N 1
ATOM 803 C CA . GLY A 1 100 ? 8.975 0.365 14.250 1.00 76.56 100 GLY A CA 1
ATOM 804 C C . GLY A 1 100 ? 7.825 1.358 14.407 1.00 76.56 100 GLY A C 1
ATOM 805 O O . GLY A 1 100 ? 6.659 1.065 14.168 1.00 76.56 100 GLY A O 1
ATOM 806 N N . THR A 1 101 ? 8.170 2.581 14.807 1.00 75.88 101 THR A N 1
ATOM 807 C CA . THR A 1 101 ? 7.196 3.641 15.117 1.00 75.88 101 THR A CA 1
ATOM 808 C C . THR A 1 101 ? 6.857 4.551 13.940 1.00 75.88 101 THR A C 1
ATOM 810 O O . THR A 1 101 ? 6.013 5.431 14.085 1.00 75.88 101 THR A O 1
ATOM 813 N N . ARG A 1 102 ? 7.538 4.412 12.796 1.00 91.31 102 ARG A N 1
ATOM 814 C CA . ARG A 1 102 ? 7.367 5.305 11.642 1.00 91.31 102 ARG A CA 1
ATOM 815 C C . ARG A 1 102 ? 7.059 4.501 10.386 1.00 91.31 102 ARG A C 1
ATOM 817 O O . ARG A 1 102 ? 7.823 3.578 10.121 1.00 91.31 102 ARG A O 1
ATOM 824 N N . PRO A 1 103 ? 6.047 4.886 9.589 1.00 94.12 103 PRO A N 1
ATOM 825 C CA . PRO A 1 103 ? 5.718 4.189 8.352 1.00 94.12 103 PRO A CA 1
ATOM 826 C C . PRO A 1 103 ? 6.875 4.230 7.356 1.00 94.12 103 PRO A C 1
ATOM 828 O O . PRO A 1 103 ? 7.691 5.164 7.365 1.00 94.12 103 PRO A O 1
ATOM 831 N N . TYR A 1 104 ? 6.926 3.234 6.472 1.00 93.62 104 TYR A N 1
ATOM 832 C CA . TYR A 1 104 ? 7.871 3.250 5.366 1.00 93.62 104 TYR A CA 1
ATOM 833 C C . TYR A 1 104 ? 7.603 4.451 4.458 1.00 93.62 104 TYR A C 1
ATOM 835 O O . TYR A 1 104 ? 6.469 4.815 4.156 1.00 93.62 104 TYR A O 1
ATOM 843 N N . LYS A 1 105 ? 8.696 5.099 4.063 1.00 89.62 105 LYS A N 1
ATOM 844 C CA . LYS A 1 105 ? 8.708 6.352 3.307 1.00 89.62 105 LYS A CA 1
ATOM 845 C C . LYS A 1 105 ? 9.686 6.311 2.134 1.00 89.62 105 LYS A C 1
ATOM 847 O O . LYS A 1 105 ? 9.956 7.370 1.566 1.00 89.62 105 LYS A O 1
ATOM 852 N N . GLY A 1 106 ? 10.241 5.143 1.814 1.00 86.81 106 GLY A N 1
ATOM 853 C CA . GLY A 1 106 ? 11.132 4.982 0.668 1.00 86.81 106 GLY A CA 1
ATOM 854 C C . GLY A 1 106 ? 10.365 4.921 -0.653 1.00 86.81 106 GLY A C 1
ATOM 855 O O . GLY A 1 106 ? 9.190 5.292 -0.703 1.00 86.81 106 GLY A O 1
ATOM 856 N N . LYS A 1 107 ? 11.058 4.481 -1.707 1.00 84.75 107 LYS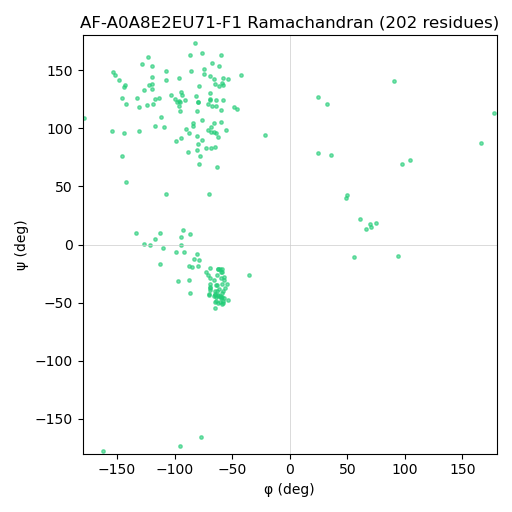 A N 1
ATOM 857 C CA . LYS A 1 107 ? 10.500 4.369 -3.056 1.00 84.75 107 LYS A CA 1
ATOM 858 C C . LYS A 1 107 ? 9.468 3.246 -3.103 1.00 84.75 107 LYS A C 1
ATOM 860 O O . LYS A 1 107 ? 9.759 2.105 -2.740 1.00 84.75 107 LYS A O 1
ATOM 865 N N . SER A 1 108 ? 8.269 3.578 -3.556 1.00 87.12 108 SER A N 1
ATOM 866 C CA . SER A 1 108 ? 7.163 2.636 -3.688 1.00 87.12 108 SER A CA 1
ATOM 867 C C . SER A 1 108 ? 6.231 3.080 -4.796 1.00 87.12 108 SER A C 1
ATOM 869 O O . SER A 1 108 ? 5.970 4.271 -4.960 1.00 87.12 108 SER A O 1
ATOM 871 N N . PHE A 1 109 ? 5.665 2.105 -5.480 1.00 85.81 109 PHE A N 1
ATOM 872 C CA . PHE A 1 109 ? 4.554 2.291 -6.389 1.00 85.81 109 PHE A CA 1
ATOM 873 C C . PHE A 1 109 ? 3.247 1.984 -5.649 1.00 85.81 109 PHE A C 1
ATOM 875 O O . PHE A 1 109 ? 3.235 1.106 -4.790 1.00 85.81 109 PHE A O 1
ATOM 882 N N . CYS A 1 110 ? 2.156 2.705 -5.904 1.00 89.12 110 CYS A N 1
ATOM 883 C CA . CYS A 1 110 ? 0.891 2.411 -5.226 1.00 89.12 110 CYS A CA 1
ATOM 884 C C . CYS A 1 110 ? -0.326 2.833 -6.037 1.00 89.12 110 CYS A C 1
ATOM 886 O O . CYS A 1 110 ? -0.273 3.820 -6.761 1.00 89.12 110 CYS A O 1
ATOM 888 N N . THR A 1 111 ? -1.424 2.098 -5.891 1.00 89.50 111 THR A N 1
ATOM 889 C CA . THR A 1 111 ? -2.640 2.331 -6.667 1.00 89.50 111 THR A CA 1
ATOM 890 C C . THR A 1 111 ? -3.893 1.979 -5.883 1.00 89.50 111 THR A C 1
ATOM 892 O O . THR A 1 111 ? -3.898 0.974 -5.166 1.00 89.50 111 THR A O 1
ATOM 895 N N . PRO A 1 112 ? -4.976 2.761 -6.023 1.00 91.56 112 PRO A N 1
ATOM 896 C CA . PRO A 1 112 ? -6.316 2.257 -5.775 1.00 91.56 112 PRO A CA 1
ATOM 897 C C . PRO A 1 112 ? -6.602 1.066 -6.693 1.00 91.56 112 PRO A C 1
ATOM 899 O O . PRO A 1 112 ? -6.233 1.083 -7.869 1.00 91.56 112 PRO A O 1
ATOM 902 N N . CYS A 1 113 ? -7.252 0.047 -6.148 1.00 91.00 113 CYS A N 1
ATOM 903 C CA . CYS A 1 113 ? -7.663 -1.151 -6.870 1.00 91.00 113 CYS A CA 1
ATOM 904 C C . CYS A 1 113 ? -9.142 -0.991 -7.234 1.00 91.00 113 CYS A C 1
ATOM 906 O O . CYS A 1 113 ? -10.019 -1.278 -6.419 1.00 91.00 113 CYS A O 1
ATOM 908 N N . LEU A 1 114 ? -9.403 -0.402 -8.405 1.00 87.69 114 LEU A N 1
ATOM 909 C CA . LEU A 1 114 ? -10.753 -0.069 -8.876 1.00 87.69 114 LEU A CA 1
ATOM 910 C C . LEU A 1 114 ? -11.307 -1.129 -9.825 1.00 87.69 114 LEU A C 1
ATOM 912 O O . LEU A 1 114 ? -12.521 -1.317 -9.886 1.00 87.69 114 LEU A O 1
ATOM 916 N N . ASN A 1 115 ? -10.425 -1.774 -10.588 1.00 85.00 115 ASN A N 1
ATOM 917 C CA . ASN A 1 115 ? -10.797 -2.743 -11.613 1.00 85.00 115 ASN A CA 1
ATOM 918 C C . ASN A 1 115 ? -10.365 -4.166 -11.259 1.00 85.00 115 ASN A C 1
ATOM 920 O O . ASN A 1 115 ? -10.845 -5.105 -11.887 1.00 85.00 115 ASN A O 1
ATOM 924 N N . GLN A 1 116 ? -9.453 -4.308 -10.300 1.00 84.56 116 GLN A N 1
ATOM 925 C CA . GLN A 1 116 ? -8.902 -5.580 -9.853 1.00 84.56 116 GLN A CA 1
ATOM 926 C C . GLN A 1 116 ? -9.159 -5.754 -8.363 1.00 84.56 116 GLN A C 1
ATOM 928 O O . GLN A 1 116 ? -8.971 -4.818 -7.584 1.00 84.56 116 GLN A O 1
ATOM 933 N N . ASP A 1 117 ? -9.562 -6.952 -7.961 1.00 85.81 117 ASP A N 1
ATOM 934 C CA . ASP A 1 117 ? -9.556 -7.341 -6.557 1.00 85.81 117 ASP A CA 1
ATOM 935 C C . ASP A 1 117 ? -8.269 -8.104 -6.186 1.00 85.81 117 ASP A C 1
ATOM 937 O O . ASP A 1 117 ? -7.308 -8.190 -6.954 1.00 85.81 117 ASP A O 1
ATOM 941 N N . GLU A 1 118 ? -8.226 -8.627 -4.962 1.00 87.31 118 GLU A N 1
ATOM 942 C CA . GLU A 1 118 ? -7.126 -9.466 -4.482 1.00 87.31 118 GLU A CA 1
ATOM 943 C C . GLU A 1 118 ? -6.860 -10.654 -5.409 1.00 87.31 118 GLU A C 1
ATOM 945 O O . GLU A 1 118 ? -5.707 -1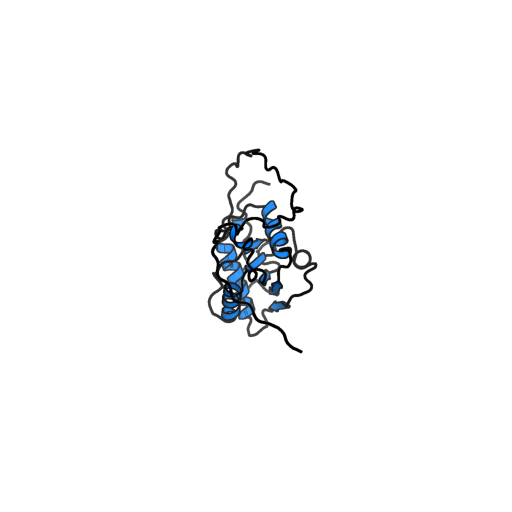0.940 -5.740 1.00 87.31 118 GLU A O 1
ATOM 950 N N . HIS A 1 119 ? -7.924 -11.361 -5.795 1.00 88.31 119 HIS A N 1
ATOM 951 C CA . HIS A 1 119 ? -7.815 -12.572 -6.585 1.00 88.31 119 HIS A CA 1
ATOM 952 C C . HIS A 1 119 ? -7.215 -12.232 -7.945 1.00 88.31 119 HIS A C 1
ATOM 954 O O . HIS A 1 119 ? -6.233 -12.852 -8.340 1.00 88.31 119 HIS A O 1
ATOM 960 N N . ASP A 1 120 ? -7.729 -11.201 -8.615 1.00 87.31 120 ASP A N 1
ATOM 961 C CA . ASP A 1 120 ? -7.211 -10.753 -9.910 1.00 87.31 120 ASP A CA 1
ATOM 962 C C . ASP A 1 120 ? -5.736 -10.354 -9.830 1.00 87.31 120 ASP A C 1
ATOM 964 O O . ASP A 1 120 ? -4.937 -10.685 -10.715 1.00 87.31 120 ASP A O 1
ATOM 968 N N . LEU A 1 121 ? -5.357 -9.656 -8.755 1.00 85.06 121 LEU A N 1
ATOM 969 C CA . LEU A 1 121 ? -4.003 -9.157 -8.576 1.00 85.06 121 LEU A CA 1
ATOM 970 C C . LEU A 1 121 ? -3.009 -10.316 -8.430 1.00 85.06 121 LEU A C 1
ATOM 972 O O . LEU A 1 121 ? -2.031 -10.384 -9.177 1.00 85.06 121 LEU A O 1
ATOM 976 N N . PHE A 1 122 ? -3.300 -11.273 -7.550 1.00 85.69 122 PHE A N 1
ATOM 977 C CA . PHE A 1 122 ? -2.388 -12.371 -7.218 1.00 85.69 122 PHE A CA 1
ATOM 978 C C . PHE A 1 122 ? -2.619 -13.661 -8.027 1.00 85.69 122 PHE A C 1
ATOM 980 O O . PHE A 1 122 ? -1.879 -14.633 -7.862 1.00 85.69 122 PHE A O 1
ATOM 987 N N . GLU A 1 123 ? -3.600 -13.698 -8.937 1.00 83.81 123 GLU A N 1
ATOM 988 C CA . GLU A 1 123 ? -3.843 -14.864 -9.792 1.00 83.81 123 GLU A CA 1
ATOM 989 C C . GLU A 1 123 ? -2.599 -15.210 -10.626 1.00 83.81 123 GLU A C 1
ATOM 991 O O . GLU A 1 123 ? -2.102 -14.394 -11.409 1.00 83.81 123 GLU A O 1
ATOM 996 N N . GLY A 1 124 ? -2.135 -16.456 -10.497 1.00 74.00 124 GLY A N 1
ATOM 997 C CA . GLY A 1 124 ? -1.016 -17.000 -11.270 1.00 74.00 124 GLY A CA 1
ATOM 998 C C . GLY A 1 124 ? 0.352 -16.892 -10.594 1.00 74.00 124 GLY A C 1
ATOM 999 O O . GLY A 1 124 ? 1.281 -17.560 -11.053 1.00 74.00 124 GLY A O 1
ATOM 1000 N N . GLU A 1 125 ? 0.462 -16.158 -9.485 1.00 73.19 125 GLU A N 1
ATOM 1001 C CA . GLU A 1 125 ? 1.690 -16.066 -8.692 1.00 73.19 125 GLU A CA 1
ATOM 1002 C C . GLU A 1 125 ? 1.866 -17.354 -7.868 1.00 73.19 125 GLU A C 1
ATOM 1004 O O . GLU A 1 125 ? 1.097 -17.655 -6.954 1.00 73.19 125 GLU A O 1
ATOM 1009 N N . ARG A 1 126 ? 2.821 -18.203 -8.270 1.00 56.81 126 ARG A N 1
ATOM 1010 C CA . ARG A 1 126 ? 2.963 -19.591 -7.775 1.00 56.81 126 ARG A CA 1
ATOM 1011 C C . ARG A 1 126 ? 4.190 -19.828 -6.891 1.00 56.81 126 ARG A C 1
ATOM 1013 O O . ARG A 1 126 ? 4.358 -20.946 -6.405 1.00 56.81 126 ARG A O 1
ATOM 1020 N N . SER A 1 127 ? 5.047 -18.830 -6.694 1.00 55.69 127 SER A N 1
ATOM 1021 C CA . SER A 1 127 ? 6.403 -19.003 -6.141 1.00 55.69 127 SER A CA 1
ATOM 1022 C C . SER A 1 127 ? 6.655 -18.294 -4.807 1.00 55.69 127 SER A C 1
ATOM 1024 O O . SER A 1 127 ? 7.777 -18.330 -4.301 1.00 55.69 127 SER A O 1
ATOM 1026 N N . ASP A 1 128 ? 5.635 -17.678 -4.212 1.00 64.50 128 ASP A N 1
ATOM 1027 C CA . ASP A 1 128 ? 5.860 -16.546 -3.312 1.00 64.50 128 ASP A CA 1
ATOM 1028 C C . ASP A 1 128 ? 5.285 -16.733 -1.912 1.00 64.50 128 ASP A C 1
ATOM 1030 O O . ASP A 1 128 ? 4.415 -17.567 -1.653 1.00 64.50 128 ASP A O 1
ATOM 1034 N N . VAL A 1 129 ? 5.802 -15.928 -0.984 1.00 77.88 129 VAL A N 1
ATOM 1035 C CA . VAL A 1 129 ? 5.319 -15.886 0.394 1.00 77.88 129 VAL A CA 1
ATOM 1036 C C . VAL A 1 129 ? 4.115 -14.957 0.441 1.00 77.88 129 VAL A C 1
ATOM 1038 O O . VAL A 1 129 ? 4.275 -13.737 0.396 1.00 77.88 129 VAL A O 1
ATOM 1041 N N . LEU A 1 130 ? 2.925 -15.546 0.538 1.00 85.12 130 LEU A N 1
ATOM 1042 C CA . LEU A 1 130 ? 1.682 -14.848 0.846 1.00 85.12 130 LEU A CA 1
ATOM 1043 C C . LEU A 1 130 ? 1.414 -14.958 2.351 1.00 85.12 130 LEU A C 1
ATOM 1045 O O . LEU A 1 130 ? 1.213 -16.055 2.873 1.00 85.12 130 LEU A O 1
ATOM 1049 N N . ASP A 1 131 ? 1.444 -13.827 3.044 1.00 91.62 131 ASP A N 1
ATOM 1050 C CA . ASP A 1 131 ? 1.196 -13.713 4.480 1.00 91.62 131 ASP A CA 1
ATOM 1051 C C . ASP A 1 131 ? -0.006 -12.793 4.731 1.00 91.62 131 ASP A C 1
ATOM 1053 O O . ASP A 1 131 ? -0.204 -11.810 4.016 1.00 91.62 131 ASP A O 1
ATOM 1057 N N . TYR A 1 132 ? -0.802 -13.105 5.752 1.00 93.00 132 TYR A N 1
ATOM 1058 C CA . TYR A 1 132 ? -1.964 -12.310 6.154 1.00 93.00 132 TYR A CA 1
ATOM 1059 C C . TYR A 1 132 ? -1.665 -11.676 7.505 1.00 93.00 132 TYR A C 1
ATOM 1061 O O . TYR A 1 132 ? -1.575 -12.345 8.533 1.00 93.00 132 TYR A O 1
ATOM 1069 N N . VAL A 1 133 ? -1.485 -10.361 7.496 1.00 94.19 133 VAL A N 1
ATOM 1070 C CA . VAL A 1 133 ? -1.084 -9.598 8.672 1.00 94.19 133 VAL A CA 1
ATOM 1071 C C . VAL A 1 133 ? -2.341 -9.158 9.402 1.00 94.19 133 VAL A C 1
ATOM 1073 O O . VAL A 1 133 ? -2.976 -8.170 9.029 1.00 94.19 133 VAL A O 1
ATOM 1076 N N . CYS A 1 134 ? -2.689 -9.886 10.458 1.00 94.69 134 CYS A N 1
ATOM 1077 C CA . CYS A 1 134 ? -3.904 -9.641 11.225 1.00 94.69 134 CYS A CA 1
ATOM 1078 C C . CYS A 1 134 ? -3.704 -8.573 12.305 1.00 94.69 134 CYS A C 1
ATOM 1080 O O . CYS A 1 134 ? -2.664 -8.481 12.963 1.00 94.69 134 CYS A O 1
ATOM 1082 N N . LYS A 1 135 ? -4.766 -7.825 12.615 1.00 93.44 135 LYS A N 1
ATOM 1083 C CA . LYS A 1 135 ? -4.771 -6.839 13.715 1.00 93.44 135 LYS A CA 1
ATOM 1084 C C . LYS A 1 135 ? -4.540 -7.461 15.103 1.00 93.44 135 LYS A C 1
ATOM 1086 O O . LYS A 1 135 ? -4.136 -6.759 16.028 1.00 93.44 135 LYS A O 1
ATOM 1091 N N . SER A 1 136 ? -4.788 -8.762 15.259 1.00 90.75 136 SER A N 1
ATOM 1092 C CA . SER A 1 136 ? -4.544 -9.524 16.491 1.00 90.75 136 SER A CA 1
ATOM 1093 C C . SER A 1 136 ? -3.079 -9.934 16.694 1.00 90.75 136 SER A C 1
ATOM 1095 O O . SER A 1 136 ? -2.695 -10.256 17.818 1.00 90.75 136 SER A O 1
ATOM 1097 N N . GLU A 1 137 ? -2.249 -9.918 15.647 1.00 87.75 137 GLU A N 1
ATOM 1098 C CA . GLU A 1 137 ? -0.831 -10.288 15.719 1.00 87.75 137 GLU A CA 1
ATOM 1099 C C . GLU A 1 137 ? -0.047 -9.260 16.544 1.00 87.75 137 GLU A C 1
ATOM 1101 O O . GLU A 1 137 ? 0.021 -8.088 16.175 1.00 87.75 137 GLU A O 1
ATOM 1106 N N . LEU A 1 138 ? 0.571 -9.689 17.653 1.00 81.12 138 LEU A N 1
ATOM 1107 C CA . LEU A 1 138 ? 1.493 -8.864 18.455 1.00 81.12 138 LEU A CA 1
ATOM 1108 C C . LEU A 1 138 ? 0.923 -7.471 18.805 1.00 81.12 138 LEU A C 1
ATOM 1110 O O . LEU A 1 138 ? 1.601 -6.448 18.695 1.00 81.12 138 LEU A O 1
ATOM 1114 N N . GLY A 1 139 ? -0.357 -7.419 19.192 1.00 83.50 139 GLY A N 1
ATOM 1115 C CA . GLY A 1 139 ? -1.052 -6.164 19.511 1.00 83.50 139 GLY A CA 1
ATOM 1116 C C . GLY A 1 139 ? -1.327 -5.269 18.295 1.00 83.50 139 GLY A C 1
ATOM 1117 O O . GLY A 1 139 ? -1.573 -4.073 18.452 1.00 83.50 139 GLY A O 1
ATOM 1118 N N . GLY A 1 140 ? -1.257 -5.829 17.087 1.00 89.94 140 GLY A N 1
ATOM 1119 C CA . GLY A 1 140 ? -1.502 -5.153 15.820 1.00 89.94 140 GLY A CA 1
ATOM 1120 C C . GLY A 1 140 ? -0.374 -4.222 15.390 1.00 89.94 140 GLY A C 1
ATOM 1121 O O . GLY A 1 140 ? -0.618 -3.338 14.573 1.00 89.94 140 GLY A O 1
ATOM 1122 N N . ALA A 1 141 ? 0.839 -4.364 15.938 1.00 92.38 141 ALA A N 1
ATOM 1123 C CA . ALA A 1 141 ? 1.955 -3.464 15.637 1.00 92.38 141 ALA A CA 1
ATOM 1124 C C . ALA A 1 141 ? 2.329 -3.489 14.144 1.00 92.38 141 ALA A C 1
ATOM 1126 O O . ALA A 1 141 ? 2.380 -2.437 13.506 1.00 92.38 141 ALA A O 1
ATOM 1127 N N . ARG A 1 142 ? 2.501 -4.691 13.579 1.00 94.50 142 ARG A N 1
ATOM 1128 C CA . ARG A 1 142 ? 2.827 -4.900 12.160 1.00 94.50 142 ARG A CA 1
ATOM 1129 C C . ARG A 1 142 ? 1.693 -4.463 11.236 1.00 94.50 142 ARG A C 1
ATOM 1131 O O . ARG A 1 142 ? 1.917 -3.742 10.267 1.00 94.50 142 ARG A O 1
ATOM 1138 N N . HIS A 1 143 ? 0.464 -4.821 11.598 1.00 96.12 143 HIS A N 1
ATOM 1139 C CA . HIS A 1 143 ? -0.746 -4.401 10.897 1.00 96.12 143 HIS A CA 1
ATOM 1140 C C . HIS A 1 143 ? -0.872 -2.867 10.844 1.00 96.12 143 HIS A C 1
ATOM 1142 O O . HIS A 1 143 ? -1.034 -2.279 9.775 1.00 96.12 143 HIS A O 1
ATOM 1148 N N . LYS A 1 144 ? -0.698 -2.190 11.988 1.00 95.81 144 LYS A N 1
ATOM 1149 C CA . LYS A 1 144 ? -0.694 -0.724 12.072 1.00 95.81 144 LYS A CA 1
ATOM 1150 C C . LYS A 1 144 ? 0.404 -0.106 11.217 1.00 95.81 144 LYS A C 1
ATOM 1152 O O . LYS A 1 144 ? 0.147 0.860 10.505 1.00 95.81 144 LYS A O 1
ATOM 1157 N N . TYR A 1 145 ? 1.608 -0.661 11.278 1.00 96.19 145 TYR A N 1
ATOM 1158 C CA . TYR A 1 145 ? 2.739 -0.176 10.502 1.00 96.19 145 TYR A CA 1
ATOM 1159 C C . TYR A 1 145 ? 2.475 -0.219 8.988 1.00 96.19 145 TYR A C 1
ATOM 1161 O O . TYR A 1 145 ? 2.739 0.763 8.285 1.00 96.19 145 TYR A O 1
ATOM 1169 N N . PHE A 1 146 ? 1.935 -1.327 8.472 1.00 96.62 146 PHE A N 1
ATOM 1170 C CA . PHE A 1 146 ? 1.615 -1.441 7.047 1.00 96.62 146 PHE A CA 1
ATOM 1171 C C . PHE A 1 146 ? 0.447 -0.545 6.643 1.00 96.62 146 PHE A C 1
ATOM 1173 O O . PHE A 1 146 ? 0.519 0.105 5.601 1.00 96.62 146 PHE A O 1
ATOM 1180 N N . PHE A 1 147 ? -0.567 -0.409 7.499 1.00 97.19 147 PHE A N 1
ATOM 1181 C CA . PHE A 1 147 ? -1.646 0.548 7.282 1.00 97.19 147 PHE A CA 1
ATOM 1182 C C . PHE A 1 147 ? -1.127 1.990 7.165 1.00 97.19 147 PHE A C 1
ATOM 1184 O O . PHE A 1 147 ? -1.426 2.697 6.204 1.00 97.19 147 PHE A O 1
ATOM 1191 N N . GLU A 1 148 ? -0.297 2.436 8.109 1.00 96.75 148 GLU A N 1
ATOM 1192 C CA . GLU A 1 148 ? 0.282 3.784 8.077 1.00 96.75 148 GLU A CA 1
ATOM 1193 C C . GLU A 1 148 ? 1.235 3.977 6.887 1.00 96.75 148 GLU A C 1
ATOM 1195 O O . GLU A 1 148 ? 1.346 5.083 6.356 1.00 96.75 148 GLU A O 1
ATOM 1200 N N . THR A 1 149 ? 1.898 2.906 6.439 1.00 96.56 149 THR A N 1
ATOM 1201 C CA . THR A 1 149 ? 2.707 2.900 5.213 1.00 96.56 149 THR A CA 1
ATOM 1202 C C . THR A 1 149 ? 1.842 3.143 3.979 1.00 96.56 149 THR A C 1
ATOM 1204 O O . THR A 1 149 ? 2.194 3.988 3.157 1.00 96.56 149 THR A O 1
ATOM 1207 N N . ALA A 1 150 ? 0.687 2.484 3.874 1.00 96.62 150 ALA A N 1
ATOM 1208 C CA . ALA A 1 150 ? -0.267 2.709 2.792 1.00 96.62 150 ALA A CA 1
ATOM 1209 C C . ALA A 1 150 ? -0.808 4.147 2.783 1.00 96.62 150 ALA A C 1
ATOM 1211 O O . ALA A 1 150 ? -0.814 4.801 1.740 1.00 96.62 150 ALA A O 1
ATOM 1212 N N . VAL A 1 151 ? -1.161 4.692 3.952 1.00 96.31 151 VAL A N 1
ATOM 1213 C CA . VAL A 1 151 ? -1.573 6.102 4.083 1.00 96.31 151 VAL A CA 1
ATOM 1214 C C . VAL A 1 151 ? -0.454 7.052 3.641 1.00 96.31 151 VAL A C 1
ATOM 1216 O O . VAL A 1 151 ? -0.701 8.008 2.901 1.00 96.31 151 VAL A O 1
ATOM 1219 N N . ALA A 1 152 ? 0.788 6.792 4.060 1.00 94.25 152 ALA A N 1
ATOM 1220 C CA . ALA A 1 152 ? 1.939 7.598 3.665 1.00 94.25 152 ALA A CA 1
ATOM 1221 C C . ALA A 1 152 ? 2.193 7.536 2.150 1.00 94.25 152 ALA A C 1
ATOM 1223 O O . ALA A 1 152 ? 2.484 8.573 1.550 1.00 94.25 152 ALA A O 1
ATOM 1224 N N . ALA A 1 153 ? 2.048 6.361 1.535 1.00 91.94 153 ALA A N 1
ATOM 1225 C CA . ALA A 1 153 ? 2.158 6.187 0.092 1.00 91.94 153 ALA A CA 1
ATOM 1226 C C . ALA A 1 153 ? 1.074 6.990 -0.645 1.00 91.94 153 ALA A C 1
ATOM 1228 O O . ALA A 1 153 ? 1.412 7.827 -1.481 1.00 91.94 153 ALA A O 1
ATOM 1229 N N . TRP A 1 154 ? -0.199 6.850 -0.250 1.00 92.12 154 TRP A N 1
ATOM 1230 C CA . TRP A 1 154 ? -1.318 7.594 -0.842 1.00 92.12 154 TRP A CA 1
ATOM 1231 C C . TRP A 1 154 ? -1.142 9.113 -0.746 1.00 92.12 154 TRP A C 1
ATOM 1233 O O . TRP A 1 154 ? -1.388 9.837 -1.706 1.00 92.12 154 TRP A O 1
ATOM 1243 N N . SER A 1 155 ? -0.634 9.617 0.384 1.00 89.94 155 SER A N 1
ATOM 1244 C CA . SER A 1 155 ? -0.433 11.062 0.583 1.00 89.94 155 SER A CA 1
ATOM 1245 C C . SER A 1 155 ? 0.533 11.712 -0.422 1.00 89.94 155 SER A C 1
ATOM 1247 O O . SER A 1 155 ? 0.487 12.931 -0.611 1.00 89.94 155 SER A O 1
ATOM 1249 N N . ARG A 1 156 ? 1.391 10.906 -1.060 1.00 84.56 156 ARG A N 1
ATOM 1250 C CA . ARG A 1 156 ? 2.405 11.323 -2.040 1.00 84.56 156 ARG A CA 1
ATOM 1251 C C . ARG A 1 156 ? 1.968 11.132 -3.486 1.00 84.56 156 ARG A C 1
ATOM 1253 O O . ARG A 1 156 ? 2.712 11.515 -4.379 1.00 84.56 156 ARG A O 1
ATOM 1260 N N . VAL A 1 157 ? 0.814 10.511 -3.715 1.00 80.88 157 VAL A N 1
ATOM 1261 C CA . VAL A 1 157 ? 0.275 10.346 -5.061 1.00 80.88 157 VAL A CA 1
ATOM 1262 C C . VAL A 1 157 ? -0.187 11.709 -5.560 1.00 80.88 157 VAL A C 1
ATOM 1264 O O . VAL A 1 157 ? -1.035 12.364 -4.947 1.00 80.88 157 VAL A O 1
ATOM 1267 N N . GLU A 1 158 ? 0.391 12.147 -6.671 1.00 74.25 158 GLU A N 1
ATOM 1268 C CA . GLU A 1 158 ? -0.070 13.316 -7.407 1.00 74.25 158 GLU A CA 1
ATOM 1269 C C . GLU A 1 158 ? -1.024 12.827 -8.501 1.00 74.25 158 GLU A C 1
ATOM 1271 O O . GLU A 1 158 ? -0.716 11.893 -9.238 1.00 74.25 158 GLU A O 1
ATOM 1276 N N . VAL A 1 159 ? -2.221 13.405 -8.581 1.00 66.88 159 VAL A N 1
ATOM 1277 C CA . VAL A 1 159 ? -3.188 13.092 -9.640 1.00 66.88 159 VAL A CA 1
ATOM 1278 C C . VAL A 1 159 ? -3.012 14.157 -10.713 1.00 66.88 159 VAL A C 1
ATOM 1280 O O . VAL A 1 159 ? -3.104 15.343 -10.398 1.00 66.88 159 VAL A O 1
ATOM 1283 N N . GLU A 1 160 ? -2.737 13.766 -11.960 1.00 61.47 160 GLU A N 1
ATOM 1284 C CA . GLU A 1 160 ? -2.715 14.723 -13.067 1.00 61.47 160 GLU A CA 1
ATOM 1285 C C . GLU A 1 160 ? -4.156 15.201 -13.300 1.00 61.47 160 GLU A C 1
ATOM 1287 O O . GLU A 1 160 ? -4.982 14.488 -13.877 1.00 61.47 160 GLU A O 1
ATOM 1292 N N . GLU A 1 161 ? -4.488 16.400 -12.809 1.00 55.94 161 GLU A N 1
ATOM 1293 C CA . GLU A 1 161 ? -5.696 17.093 -13.245 1.00 55.94 161 GLU A CA 1
ATOM 1294 C C . GLU A 1 161 ? -5.568 17.293 -14.751 1.00 55.94 161 GLU A C 1
ATOM 1296 O O . GLU A 1 161 ? -4.662 17.974 -15.233 1.00 55.94 161 GLU A O 1
ATOM 1301 N N . SER A 1 162 ? -6.457 16.658 -15.510 1.00 49.72 162 SER A N 1
ATOM 1302 C CA . SER A 1 162 ? -6.472 16.749 -16.961 1.00 49.72 162 SER A CA 1
ATOM 1303 C C . SER A 1 162 ? -6.792 18.178 -17.400 1.00 49.72 162 SER A C 1
ATOM 1305 O O . SER A 1 162 ? -7.937 18.496 -17.723 1.00 49.72 162 SER A O 1
ATOM 1307 N N . SER A 1 163 ? -5.788 19.046 -17.446 1.00 42.16 163 SER A N 1
ATOM 1308 C CA . SER A 1 163 ? -5.811 20.209 -18.318 1.00 42.16 163 SER A CA 1
ATOM 1309 C C . SER A 1 163 ? -5.405 19.716 -19.703 1.00 42.16 163 SER A C 1
ATOM 1311 O O . SER A 1 163 ? -4.234 19.529 -20.001 1.00 42.16 163 SER A O 1
ATOM 1313 N N . SER A 1 164 ? -6.422 19.387 -20.507 1.00 43.12 164 SER A N 1
ATOM 1314 C CA . SER A 1 164 ? -6.362 19.337 -21.976 1.00 43.12 164 SER A CA 1
ATOM 1315 C C . SER A 1 164 ? -5.031 18.847 -22.562 1.00 43.12 164 SER A C 1
ATOM 1317 O O . SER A 1 164 ? -4.249 19.635 -23.087 1.00 43.12 164 SER A O 1
ATOM 1319 N N . VAL A 1 165 ? -4.795 17.534 -22.523 1.00 45.19 165 VAL A N 1
ATOM 1320 C CA . VAL A 1 165 ? -3.814 16.929 -23.428 1.00 45.19 165 VAL A CA 1
ATOM 1321 C C . VAL A 1 165 ? -4.438 16.976 -24.819 1.00 45.19 165 VAL A C 1
ATOM 1323 O O . VAL A 1 165 ? -5.301 16.158 -25.148 1.00 45.19 165 VAL A O 1
ATOM 1326 N N . GLU A 1 166 ? -4.049 17.973 -25.615 1.00 45.66 166 GLU A N 1
ATOM 1327 C CA . GLU A 1 166 ? -4.133 17.873 -27.069 1.00 45.66 166 GLU A CA 1
ATOM 1328 C C . GLU A 1 166 ? -3.508 16.528 -27.438 1.00 45.66 166 GLU A C 1
ATOM 1330 O O . GLU A 1 166 ? -2.366 16.236 -27.077 1.00 45.66 166 GLU A O 1
ATOM 1335 N N . ARG A 1 167 ? -4.309 15.644 -28.038 1.00 42.34 167 ARG A N 1
ATOM 1336 C CA . ARG A 1 167 ? -3.812 14.370 -28.545 1.00 42.34 167 ARG A CA 1
ATOM 1337 C C . ARG A 1 167 ? -2.833 14.701 -29.655 1.00 42.34 167 ARG A C 1
ATOM 1339 O O . ARG A 1 167 ? -3.244 14.924 -30.787 1.00 42.34 167 ARG A O 1
ATOM 1346 N N . ASP A 1 168 ? -1.556 14.742 -29.315 1.00 42.78 168 ASP A N 1
ATOM 1347 C CA . ASP A 1 168 ? -0.511 14.675 -30.313 1.00 42.78 168 ASP A CA 1
ATOM 1348 C C . ASP A 1 168 ? -0.579 13.248 -30.871 1.00 42.78 168 ASP A C 1
ATOM 1350 O O . ASP A 1 168 ? -0.111 12.286 -30.257 1.00 42.78 168 ASP A O 1
ATOM 1354 N N . GLU A 1 169 ? -1.262 13.084 -32.007 1.00 43.47 169 GLU A N 1
ATOM 1355 C CA . GLU A 1 169 ? -1.292 11.858 -32.818 1.00 43.47 169 GLU A CA 1
ATOM 1356 C C . GLU A 1 169 ? 0.075 11.635 -33.499 1.00 43.47 169 GLU A C 1
ATOM 1358 O O . GLU A 1 169 ? 0.182 11.301 -34.678 1.00 43.47 169 GLU A O 1
ATOM 1363 N N . GLY A 1 170 ? 1.155 11.829 -32.743 1.00 41.94 170 GLY A N 1
ATOM 1364 C CA . GLY A 1 170 ? 2.522 11.538 -33.130 1.00 41.94 170 GLY A CA 1
ATOM 1365 C C . GLY A 1 170 ? 2.788 10.044 -33.019 1.00 41.94 170 GLY A C 1
ATOM 1366 O O . GLY A 1 170 ? 3.386 9.589 -32.050 1.00 41.94 170 GLY A O 1
ATOM 1367 N N . ASN A 1 171 ? 2.281 9.298 -33.999 1.00 45.62 171 ASN A N 1
ATOM 1368 C CA . ASN A 1 171 ? 2.848 8.071 -34.558 1.00 45.62 171 ASN A CA 1
ATOM 1369 C C . ASN A 1 171 ? 3.798 7.282 -33.622 1.00 45.62 171 ASN A C 1
ATOM 1371 O O . ASN A 1 171 ? 5.020 7.341 -33.761 1.00 45.62 171 ASN A O 1
ATOM 1375 N N . MET A 1 172 ? 3.245 6.515 -32.675 1.00 41.28 172 MET A N 1
ATOM 1376 C CA . MET A 1 172 ? 3.992 5.424 -32.040 1.00 41.28 172 MET A CA 1
ATOM 1377 C C . MET A 1 172 ? 3.966 4.220 -32.982 1.00 41.28 172 MET A C 1
ATOM 1379 O O . MET A 1 172 ? 3.108 3.343 -32.868 1.00 41.28 172 MET A O 1
ATOM 1383 N N . ASP A 1 173 ? 4.922 4.187 -33.908 1.00 38.59 173 ASP A N 1
ATOM 1384 C CA . ASP A 1 173 ? 5.344 2.951 -34.561 1.00 38.59 173 ASP A CA 1
ATOM 1385 C C . ASP A 1 173 ? 5.914 2.026 -33.476 1.00 38.59 173 ASP A C 1
ATOM 1387 O O . ASP A 1 173 ? 7.080 2.099 -33.084 1.00 38.59 173 ASP A O 1
ATOM 1391 N N . ILE A 1 174 ? 5.047 1.174 -32.924 1.00 45.19 174 ILE A N 1
ATOM 1392 C CA . ILE A 1 174 ? 5.452 0.022 -32.123 1.00 45.19 174 ILE A CA 1
ATOM 1393 C C . ILE A 1 174 ? 6.034 -0.984 -33.116 1.00 45.19 174 ILE A C 1
ATOM 1395 O O . ILE A 1 174 ? 5.338 -1.883 -33.597 1.00 45.19 174 ILE A O 1
ATOM 1399 N N . ASP A 1 175 ? 7.310 -0.796 -33.449 1.00 38.62 175 ASP A N 1
ATOM 1400 C CA . ASP A 1 175 ? 8.080 -1.763 -34.216 1.00 38.62 175 ASP A CA 1
ATOM 1401 C C . ASP A 1 175 ? 8.117 -3.085 -33.441 1.00 38.62 175 ASP A C 1
ATOM 1403 O O . ASP A 1 175 ? 8.777 -3.264 -32.411 1.00 38.62 175 ASP A O 1
ATOM 1407 N N . ARG A 1 176 ? 7.326 -4.027 -33.952 1.00 40.56 176 ARG A N 1
ATOM 1408 C CA . ARG A 1 176 ? 7.344 -5.444 -33.617 1.00 40.56 176 ARG A CA 1
ATOM 1409 C C . ARG A 1 176 ? 8.646 -6.049 -34.138 1.00 40.56 176 ARG A C 1
ATOM 1411 O O . ARG A 1 176 ? 8.641 -6.667 -35.196 1.00 40.56 176 ARG A O 1
ATOM 1418 N N . ASP A 1 177 ? 9.737 -5.922 -33.392 1.00 40.59 177 ASP A N 1
ATOM 1419 C CA . ASP A 1 177 ? 10.932 -6.727 -33.663 1.00 40.59 177 ASP A CA 1
ATOM 1420 C C . ASP A 1 177 ? 11.685 -7.105 -32.378 1.00 40.59 177 ASP A C 1
ATOM 1422 O O . ASP A 1 177 ? 12.716 -6.543 -32.021 1.00 40.59 177 ASP A O 1
ATOM 1426 N N . TRP A 1 178 ? 11.142 -8.085 -31.649 1.00 43.31 178 TRP A N 1
ATOM 1427 C CA . TRP A 1 178 ? 11.837 -8.778 -30.551 1.00 43.31 178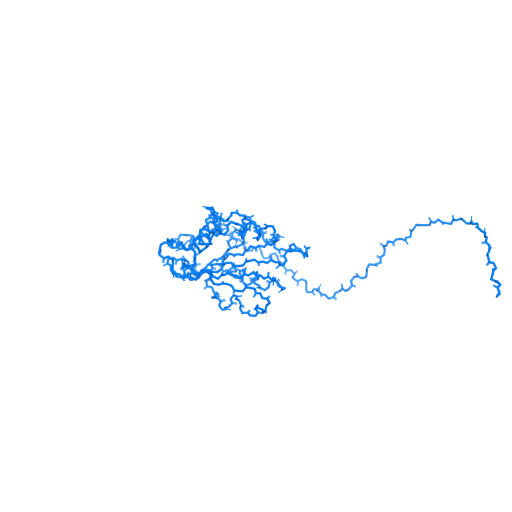 TRP A CA 1
ATOM 1428 C C . TRP A 1 178 ? 12.230 -10.206 -30.961 1.00 43.31 178 TRP A C 1
ATOM 1430 O O . TRP A 1 178 ? 12.066 -11.165 -30.209 1.00 43.31 178 TRP A O 1
ATOM 1440 N N . GLY A 1 179 ? 12.751 -10.352 -32.182 1.00 46.25 179 GLY A N 1
ATOM 1441 C CA . GLY A 1 179 ? 13.178 -11.631 -32.746 1.00 46.25 179 GLY A CA 1
ATOM 1442 C C . GLY A 1 179 ? 14.441 -11.520 -33.597 1.00 46.25 179 GLY A C 1
ATOM 1443 O O . GLY A 1 179 ? 14.440 -11.957 -34.740 1.00 46.25 179 GLY A O 1
ATOM 1444 N N . GLY A 1 180 ? 15.531 -10.955 -33.065 1.00 31.06 180 GLY A N 1
ATOM 1445 C CA . GLY A 1 180 ? 16.760 -10.756 -33.839 1.00 31.06 180 GLY A CA 1
ATOM 1446 C C . GLY A 1 180 ? 18.038 -10.939 -33.031 1.00 31.06 180 GLY A C 1
ATOM 1447 O O . GLY A 1 180 ? 18.533 -10.014 -32.396 1.00 31.06 180 GLY A O 1
ATOM 1448 N N . THR A 1 181 ? 18.610 -12.139 -33.097 1.00 45.56 181 THR A N 1
ATOM 1449 C CA . THR A 1 181 ? 19.941 -12.496 -32.594 1.00 45.56 181 THR A CA 1
ATOM 1450 C C . THR A 1 181 ? 21.011 -11.581 -33.208 1.00 45.56 181 THR A C 1
ATOM 1452 O O . THR A 1 181 ? 21.473 -11.819 -34.324 1.00 45.56 181 THR A O 1
ATOM 1455 N N . ARG A 1 182 ? 21.459 -10.539 -32.498 1.00 37.91 182 ARG A N 1
ATOM 1456 C CA . ARG A 1 182 ? 22.650 -9.782 -32.913 1.00 37.91 182 ARG A CA 1
ATOM 1457 C C . ARG A 1 182 ? 23.897 -10.437 -32.340 1.00 37.91 182 ARG A C 1
ATOM 1459 O O . ARG A 1 182 ? 24.287 -10.212 -31.200 1.00 37.91 182 ARG A O 1
ATOM 1466 N N . ARG A 1 183 ? 24.508 -11.271 -33.188 1.00 36.34 183 ARG A N 1
ATOM 1467 C CA . ARG A 1 183 ? 25.918 -11.663 -33.108 1.00 36.34 183 ARG A CA 1
ATOM 1468 C C . ARG A 1 183 ? 26.767 -10.414 -32.874 1.00 36.34 183 ARG A C 1
ATOM 1470 O O . ARG A 1 183 ? 26.844 -9.554 -33.746 1.00 36.34 183 ARG A O 1
ATOM 1477 N N . THR A 1 184 ? 27.442 -10.363 -31.738 1.00 36.75 184 THR A N 1
ATOM 1478 C CA . THR A 1 184 ? 28.638 -9.552 -31.536 1.00 36.75 184 THR A CA 1
ATOM 1479 C C . THR A 1 184 ? 29.743 -10.098 -32.441 1.00 36.75 184 THR A C 1
ATOM 1481 O O . THR A 1 184 ? 30.401 -11.091 -32.140 1.00 36.75 184 THR A O 1
ATOM 1484 N N . LYS A 1 185 ? 29.909 -9.473 -33.605 1.00 38.62 185 LYS A N 1
ATOM 1485 C CA . LYS A 1 185 ? 31.198 -9.401 -34.290 1.00 38.62 185 LYS A CA 1
ATOM 1486 C C . LYS A 1 185 ? 31.699 -7.969 -34.145 1.00 38.62 185 LYS A C 1
ATOM 1488 O O . LYS A 1 185 ? 30.887 -7.056 -34.071 1.00 38.62 185 LYS A O 1
ATOM 1493 N N . ASP A 1 186 ? 33.019 -7.852 -34.107 1.00 38.62 186 ASP A N 1
ATOM 1494 C CA . ASP A 1 186 ? 33.817 -6.622 -34.106 1.00 38.62 186 ASP A CA 1
ATOM 1495 C C . ASP A 1 186 ? 34.283 -6.155 -32.730 1.00 38.62 186 ASP A C 1
ATOM 1497 O O . ASP A 1 186 ? 33.884 -5.097 -32.265 1.00 38.62 186 ASP A O 1
ATOM 1501 N N . ILE A 1 187 ? 35.210 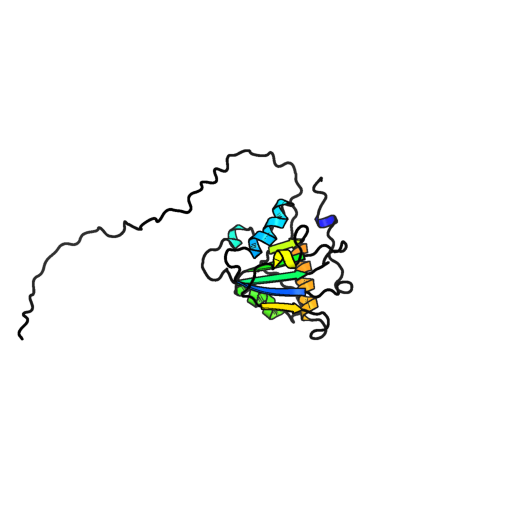-6.911 -32.125 1.00 40.25 187 ILE A N 1
ATOM 1502 C CA . ILE A 1 187 ? 36.438 -6.335 -31.549 1.00 40.25 187 ILE A CA 1
ATOM 1503 C C . ILE A 1 187 ? 37.584 -7.330 -31.808 1.00 40.25 187 ILE A C 1
ATOM 1505 O O . ILE A 1 187 ? 37.408 -8.527 -31.599 1.00 40.25 187 ILE A O 1
ATOM 1509 N N . LEU A 1 188 ? 38.744 -6.792 -32.205 1.00 36.94 188 LEU A N 1
ATOM 1510 C CA . LEU A 1 188 ? 40.070 -7.408 -32.393 1.00 36.94 188 LEU A CA 1
ATOM 1511 C C . LEU A 1 188 ? 40.484 -7.660 -33.850 1.00 36.94 188 LEU A C 1
ATOM 1513 O O . LEU A 1 188 ? 40.614 -8.789 -34.313 1.00 36.94 188 LEU A O 1
ATOM 1517 N N . ALA A 1 189 ? 40.805 -6.558 -34.524 1.00 36.62 189 ALA A N 1
ATOM 1518 C CA . ALA A 1 189 ? 41.914 -6.516 -35.464 1.00 36.62 189 ALA A CA 1
ATOM 1519 C C . ALA A 1 189 ? 42.758 -5.275 -35.140 1.00 36.62 189 ALA A C 1
ATOM 1521 O O . ALA A 1 189 ? 42.417 -4.168 -35.543 1.00 36.62 189 ALA A O 1
ATOM 1522 N N . THR A 1 190 ? 43.842 -5.471 -34.395 1.00 39.81 190 THR A N 1
ATOM 1523 C CA . THR A 1 190 ? 45.062 -4.681 -34.575 1.00 39.81 190 THR A CA 1
ATOM 1524 C C . THR A 1 190 ? 46.258 -5.596 -34.370 1.00 39.81 190 THR A C 1
ATOM 1526 O O . THR A 1 190 ? 46.406 -6.269 -33.352 1.00 39.81 190 THR A O 1
ATOM 1529 N N . GLU A 1 191 ? 47.028 -5.634 -35.444 1.00 37.56 191 GLU A N 1
ATOM 1530 C CA . GLU A 1 191 ? 48.292 -6.295 -35.717 1.00 37.56 191 GLU A CA 1
ATOM 1531 C C . GLU A 1 191 ? 49.316 -6.204 -34.577 1.00 37.56 191 GLU A C 1
ATOM 1533 O O . GLU A 1 191 ? 49.435 -5.183 -33.904 1.00 37.56 191 GLU A O 1
ATOM 1538 N N . ASN A 1 192 ? 50.111 -7.266 -34.434 1.00 38.38 192 ASN A N 1
ATOM 1539 C CA . ASN A 1 192 ? 51.549 -7.154 -34.209 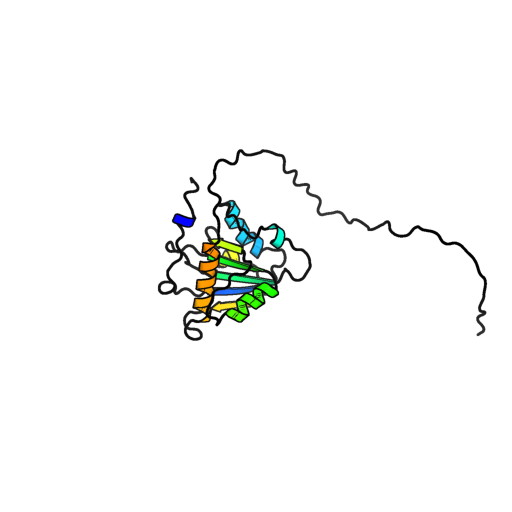1.00 38.38 192 ASN A CA 1
ATOM 1540 C C . ASN A 1 192 ? 52.216 -8.441 -34.713 1.00 38.38 192 ASN A C 1
ATOM 1542 O O . ASN A 1 192 ? 52.244 -9.461 -34.024 1.00 38.38 192 ASN A O 1
ATOM 1546 N N . ASP A 1 193 ? 52.733 -8.365 -35.937 1.00 41.84 193 ASP A N 1
ATOM 1547 C CA . ASP A 1 193 ? 53.825 -9.210 -36.407 1.00 41.84 193 ASP A CA 1
ATOM 1548 C C . ASP A 1 193 ? 55.109 -8.805 -35.670 1.00 41.84 193 ASP A C 1
ATOM 1550 O O . ASP A 1 193 ? 55.447 -7.622 -35.640 1.00 41.84 193 ASP A O 1
ATOM 1554 N N . GLN A 1 194 ? 55.826 -9.780 -35.105 1.00 43.28 194 GLN A N 1
ATOM 1555 C CA . GLN A 1 194 ? 57.237 -10.052 -35.423 1.00 43.28 194 GLN A CA 1
ATOM 1556 C C . GLN A 1 194 ? 57.799 -11.193 -34.556 1.00 43.28 194 GLN A C 1
ATOM 1558 O O . GLN A 1 194 ? 57.925 -11.081 -33.340 1.00 43.28 194 GLN A O 1
ATOM 1563 N N . ASP A 1 195 ? 58.110 -12.293 -35.247 1.00 40.69 195 ASP A N 1
ATOM 1564 C CA . ASP A 1 195 ? 59.290 -13.160 -35.141 1.00 40.69 195 ASP A CA 1
ATOM 1565 C C . ASP A 1 195 ? 59.990 -13.367 -33.785 1.00 40.69 195 ASP A C 1
ATOM 1567 O O . ASP A 1 195 ? 60.624 -12.464 -33.248 1.00 40.69 195 ASP A O 1
ATOM 1571 N N . ALA A 1 196 ? 60.056 -14.635 -33.351 1.00 44.75 196 ALA A N 1
ATOM 1572 C CA . ALA A 1 196 ? 61.330 -15.360 -33.195 1.00 44.75 196 ALA A CA 1
ATOM 1573 C C . ALA A 1 196 ? 61.118 -16.814 -32.711 1.00 44.75 196 ALA A C 1
ATOM 1575 O O . ALA A 1 196 ? 60.784 -17.076 -31.561 1.00 44.75 196 ALA A O 1
ATOM 1576 N N . THR A 1 197 ? 61.356 -17.756 -33.629 1.00 42.03 197 THR A N 1
ATOM 1577 C CA . THR A 1 197 ? 62.133 -19.006 -33.473 1.00 42.03 197 THR A CA 1
ATOM 1578 C C . THR A 1 197 ? 62.313 -19.643 -32.084 1.00 42.03 197 THR A C 1
ATOM 1580 O O . THR A 1 197 ? 62.963 -19.076 -31.210 1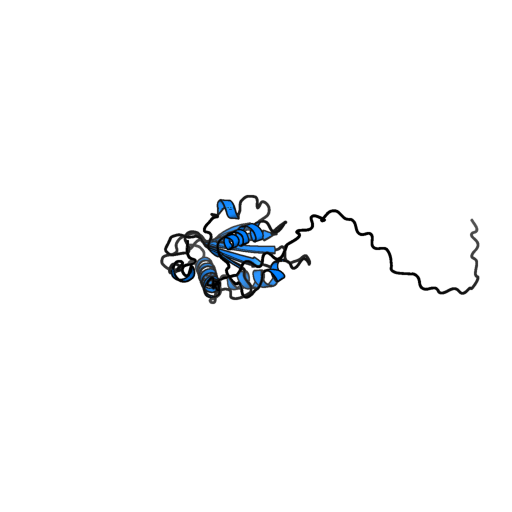.00 42.03 197 THR A O 1
ATOM 1583 N N . GLY A 1 198 ? 61.969 -20.933 -31.971 1.00 39.00 198 GLY A N 1
ATOM 1584 C CA . GLY A 1 198 ? 62.548 -21.821 -30.954 1.00 39.00 198 GLY A CA 1
ATOM 1585 C C . GLY A 1 198 ? 61.781 -23.127 -30.777 1.00 39.00 198 GLY A C 1
ATOM 1586 O O . GLY A 1 198 ? 60.876 -23.200 -29.956 1.00 39.00 198 GLY A O 1
ATOM 1587 N N . GLY A 1 199 ? 62.121 -24.146 -31.570 1.00 39.31 199 GLY A N 1
ATOM 1588 C CA . GLY A 1 199 ? 61.478 -25.459 -31.531 1.00 39.31 199 GLY A CA 1
ATOM 1589 C C . GLY A 1 199 ? 61.734 -26.247 -30.245 1.00 39.31 199 GLY A C 1
ATOM 1590 O O . GLY A 1 199 ? 62.754 -26.072 -29.583 1.00 39.31 199 GLY A O 1
ATOM 1591 N N . ILE A 1 200 ? 60.819 -27.170 -29.940 1.00 47.59 200 ILE A N 1
ATOM 1592 C CA . ILE A 1 200 ? 61.046 -28.255 -28.985 1.00 47.59 200 ILE A CA 1
ATOM 1593 C C . ILE A 1 200 ? 60.571 -29.559 -29.628 1.00 47.59 200 ILE A C 1
ATOM 1595 O O . ILE A 1 200 ? 59.455 -29.668 -30.134 1.00 47.59 200 ILE A O 1
ATOM 1599 N N . VAL A 1 201 ? 61.498 -30.510 -29.640 1.00 48.75 201 VAL A N 1
ATOM 1600 C CA . VAL A 1 201 ? 61.407 -31.873 -30.156 1.00 48.75 201 VAL A CA 1
ATOM 1601 C C . VAL A 1 201 ? 60.670 -32.742 -29.136 1.00 48.75 201 VAL A C 1
ATOM 1603 O O . VAL A 1 201 ? 60.960 -32.665 -27.944 1.00 48.75 201 VAL A O 1
ATOM 1606 N N . TYR A 1 202 ? 59.745 -33.579 -29.606 1.00 45.72 202 TYR A N 1
ATOM 1607 C CA . TYR A 1 202 ? 59.212 -34.703 -28.838 1.00 45.72 202 TYR A CA 1
ATOM 1608 C C . TYR A 1 202 ? 60.068 -35.936 -29.123 1.00 45.72 202 TYR A C 1
ATOM 1610 O O . TYR A 1 202 ? 60.196 -36.333 -30.281 1.00 45.72 202 TYR A O 1
ATOM 1618 N N . GLU A 1 203 ? 60.604 -36.556 -28.077 1.00 49.81 203 GLU A N 1
ATOM 1619 C CA . GLU A 1 203 ? 60.995 -37.963 -28.113 1.00 49.81 203 GLU A CA 1
ATOM 1620 C C . GLU A 1 203 ? 60.210 -38.754 -27.067 1.00 49.81 203 GLU A C 1
ATOM 1622 O O . GLU A 1 203 ? 59.669 -38.202 -26.106 1.00 49.81 203 GLU A O 1
ATOM 1627 N N . SER A 1 204 ? 60.092 -40.036 -27.398 1.00 63.97 204 SER A N 1
ATOM 1628 C CA . SER A 1 204 ? 59.082 -41.014 -26.992 1.00 63.97 204 SER A CA 1
ATOM 1629 C C . SER A 1 204 ? 59.396 -41.712 -25.675 1.00 63.97 204 SER A C 1
ATOM 1631 O O . SER A 1 204 ? 60.595 -41.811 -25.334 1.00 63.97 204 SER A O 1
#